Protein AF-0000000080308571 (afdb_homodimer)

pLDDT: mean 91.51, std 9.74, range [35.38, 98.5]

Organism: NCBI:txid927083

InterPro domains:
  IPR019660 Putative sensory transduction regulator YbjN [PF10722] (14-142)

Solvent-accessible surface area (backbone atoms only — not comparable to full-atom values): 16187 Å² total; per-residue (Å²): 130,54,71,68,53,53,50,37,42,54,50,49,51,51,42,50,40,51,48,38,40,75,71,75,40,61,44,78,78,26,44,52,88,70,58,89,61,40,54,35,31,52,46,69,60,87,69,39,51,33,40,41,33,40,35,47,56,46,95,94,40,75,29,27,41,38,36,36,21,55,20,23,39,58,45,87,49,64,70,50,33,38,52,50,44,53,51,45,25,34,37,31,57,73,69,46,67,52,39,32,49,18,36,55,93,64,24,34,24,35,32,29,39,33,57,35,77,90,63,49,59,68,56,53,47,49,49,57,50,48,44,54,48,50,29,62,65,42,17,59,57,51,14,64,77,56,75,37,47,36,41,56,68,61,68,79,112,130,53,70,69,53,53,50,36,43,54,50,49,51,51,42,50,40,51,48,37,40,75,73,74,41,60,43,77,78,26,42,53,89,71,57,90,62,41,54,34,33,52,46,69,59,86,68,39,52,34,40,40,35,41,34,46,56,47,96,95,40,75,28,27,40,37,37,38,20,54,19,23,38,58,44,86,48,65,71,49,33,39,51,50,45,53,51,44,25,33,37,30,58,74,67,44,67,52,37,32,48,18,36,55,92,65,24,36,24,35,31,29,38,34,59,36,77,89,62,49,60,68,56,53,48,50,48,56,49,48,43,53,48,49,28,64,65,41,18,58,58,49,14,64,76,56,74,37,47,36,41,58,67,62,68,80,112

Sequence (314 aa):
MTMAADDDTKRAITLVEEAIGRLGIDAASAKLTGDADVASYVLRRGSARIVVAVHAPAAGREGSLRIAAPVVKIPAADAQRAALFQHVLELNARELVGAAFGLLGGDVVVVSERALRDLDASEVDAAIRSVGRLADSWDDALATRFSTQRSSDQRSEMTMAADDDTKRAITLVEEAIGRLGIDAASAKLTGDADVASYVLRRGSARIVVAVHAPAAGREGSLRIAAPVVKIPAADAQRAALFQHVLELNARELVGAAFGLLGGDVVVVSERALRDLDASEVDAAIRSVGRLADSWDDALATRFSTQRSSDQRSE

Radius of gyration: 19.36 Å; Cα contacts (8 Å, |Δi|>4): 588; chains: 2; bounding box: 46×54×39 Å

Secondary structure (DSSP, 8-state):
--HHHHHHHHHHHHHHHHHHHHTT--HHHHEEP--TTEEEEEEEETTEEEEEEEEPPBTTB--EEEEEEEEEEPPSSHHHHHHHHHHHHHHHHHT-SS-EEEEETTEEEEEEEEESTT--HHHHHHHHHHHHHHHHHHHHHHHHHHT--BHHHHTT-/--HHHHHHHHHHHHHHHHHHHHTT--HHHHEEP--TTEEEEEEEETTEEEEEEEEPPBTTB--EEEEEEEEEEPPSSHHHHHHHHHHHHHHHHHT-SS-EEEEETTEEEEEEEEESTT--HHHHHHHHHHHHHHHHHHHHHHHHHHT--BHHHHTT-

Structure (mmCIF, N/CA/C/O backbone):
data_AF-0000000080308571-model_v1
#
loop_
_entity.id
_entity.type
_entity.pdbx_description
1 polymer 'YbjN domain-containing protein'
#
loop_
_atom_site.group_PDB
_atom_site.id
_atom_site.type_symbol
_atom_site.label_atom_id
_atom_site.label_alt_id
_atom_site.label_comp_id
_atom_site.label_asym_id
_atom_site.label_entity_id
_atom_site.label_seq_id
_atom_site.pdbx_PDB_ins_code
_atom_site.Cartn_x
_atom_site.Cartn_y
_atom_site.Cartn_z
_atom_site.occupancy
_atom_site.B_iso_or_equiv
_atom_site.auth_seq_id
_atom_site.auth_comp_id
_atom_site.auth_asym_id
_atom_site.auth_atom_id
_atom_site.pdbx_PDB_model_num
ATOM 1 N N . MET A 1 1 ? -16.078 12.258 -18.844 1 63.22 1 MET A N 1
ATOM 2 C CA . MET A 1 1 ? -16.312 11.562 -17.578 1 63.22 1 MET A CA 1
ATOM 3 C C . MET A 1 1 ? -17.766 11.117 -17.469 1 63.22 1 MET A C 1
ATOM 5 O O . MET A 1 1 ? -18.688 11.875 -17.797 1 63.22 1 MET A O 1
ATOM 9 N N . THR A 1 2 ? -17.969 9.867 -17.031 1 68.25 2 THR A N 1
ATOM 10 C CA . THR A 1 2 ? -19.344 9.367 -16.953 1 68.25 2 THR A CA 1
ATOM 11 C C . THR A 1 2 ? -20.078 9.977 -15.758 1 68.25 2 THR A C 1
ATOM 13 O O . THR A 1 2 ? -19.453 10.43 -14.805 1 68.25 2 THR A O 1
ATOM 16 N N . MET A 1 3 ? -21.359 10.156 -16 1 70.88 3 MET A N 1
ATOM 17 C CA . MET A 1 3 ? -22.219 10.664 -14.938 1 70.88 3 MET A CA 1
ATOM 18 C C . MET A 1 3 ? -21.969 9.914 -13.633 1 70.88 3 MET A C 1
ATOM 20 O O . MET A 1 3 ? -21.906 10.516 -12.562 1 70.88 3 MET A O 1
ATOM 24 N N . ALA A 1 4 ? -21.828 8.609 -13.734 1 73.56 4 ALA A N 1
ATOM 25 C CA . ALA A 1 4 ? -21.594 7.797 -12.547 1 73.56 4 ALA A CA 1
ATOM 26 C C . ALA A 1 4 ? -20.281 8.164 -11.883 1 73.56 4 ALA A C 1
ATOM 28 O O . ALA A 1 4 ? -20.188 8.242 -10.648 1 73.56 4 ALA A O 1
ATOM 29 N N . ALA A 1 5 ? -19.359 8.461 -12.711 1 76.38 5 ALA A N 1
ATOM 30 C CA . ALA A 1 5 ? -18.047 8.844 -12.188 1 76.38 5 ALA A CA 1
ATOM 31 C C . ALA A 1 5 ? -18.109 10.195 -11.484 1 76.38 5 ALA A C 1
ATOM 33 O O . ALA A 1 5 ? -17.469 10.398 -10.453 1 76.38 5 ALA A O 1
ATOM 34 N N . ASP A 1 6 ? -18.859 11.078 -12.008 1 84.12 6 ASP A N 1
ATOM 35 C CA . ASP A 1 6 ? -19.031 12.398 -11.406 1 84.12 6 ASP A CA 1
ATOM 36 C C . ASP A 1 6 ? -19.781 12.305 -10.078 1 84.12 6 ASP A C 1
ATOM 38 O O . ASP A 1 6 ? -19.422 12.977 -9.109 1 84.12 6 ASP A O 1
ATOM 42 N N . ASP A 1 7 ? -20.703 11.383 -10.008 1 91.25 7 ASP A N 1
ATOM 43 C CA . ASP A 1 7 ? -21.484 11.188 -8.789 1 91.25 7 ASP A CA 1
ATOM 44 C C . ASP A 1 7 ? -20.625 10.594 -7.676 1 91.25 7 ASP A C 1
ATOM 46 O O . ASP A 1 7 ? -20.75 10.977 -6.512 1 91.25 7 ASP A O 1
ATOM 50 N N . ASP A 1 8 ? -19.797 9.711 -8.07 1 93.69 8 ASP A N 1
ATOM 51 C CA . ASP A 1 8 ? -18.891 9.102 -7.09 1 93.69 8 ASP A CA 1
ATOM 52 C C . ASP A 1 8 ? -17.969 10.148 -6.48 1 93.69 8 ASP A C 1
ATOM 54 O O . ASP A 1 8 ? -17.703 10.133 -5.273 1 93.69 8 ASP A O 1
ATOM 58 N N . THR A 1 9 ? -17.5 11.023 -7.32 1 95.62 9 THR A N 1
ATOM 59 C CA . THR A 1 9 ? -16.578 12.062 -6.867 1 95.62 9 THR A CA 1
ATOM 60 C C . THR A 1 9 ? -17.281 13.023 -5.906 1 95.62 9 THR A C 1
ATOM 62 O O . THR A 1 9 ? -16.75 13.328 -4.836 1 95.62 9 THR A O 1
ATOM 65 N N . LYS A 1 10 ? -18.453 13.469 -6.219 1 96.19 10 LYS A N 1
ATOM 66 C CA . LYS A 1 10 ? -19.219 14.383 -5.363 1 96.19 10 LYS A CA 1
ATOM 67 C C . LYS A 1 10 ? -19.547 13.727 -4.027 1 96.19 10 LYS A C 1
ATOM 69 O O . LYS A 1 10 ? -19.453 14.359 -2.977 1 96.19 10 LYS A O 1
ATOM 74 N N . ARG A 1 11 ? -19.938 12.484 -4.121 1 97.25 11 ARG A N 1
ATOM 75 C CA . ARG A 1 11 ? -20.25 11.742 -2.904 1 97.25 11 ARG A CA 1
ATOM 76 C C . ARG A 1 11 ? -19.016 11.609 -2.008 1 97.25 11 ARG A C 1
ATOM 78 O O . ARG A 1 11 ? -19.109 11.805 -0.794 1 97.25 11 ARG A O 1
ATOM 85 N N . ALA A 1 12 ? -17.938 11.32 -2.631 1 97.69 12 ALA A N 1
ATOM 86 C CA . ALA A 1 12 ? -16.688 11.156 -1.873 1 97.69 12 ALA A CA 1
ATOM 87 C C . ALA A 1 12 ? -16.297 12.461 -1.187 1 97.69 12 ALA A C 1
ATOM 89 O O . ALA A 1 12 ? -15.875 12.461 -0.029 1 97.69 12 ALA A O 1
ATOM 90 N N . ILE A 1 13 ? -16.5 13.539 -1.84 1 97.5 13 ILE A N 1
ATOM 91 C CA . ILE A 1 13 ? -16.172 14.844 -1.276 1 97.5 13 ILE A CA 1
ATOM 92 C C . ILE A 1 13 ? -17.047 15.117 -0.06 1 97.5 13 ILE A C 1
ATOM 94 O O . ILE A 1 13 ? -16.562 15.547 0.986 1 97.5 13 ILE A O 1
ATOM 98 N N . THR A 1 14 ? -18.281 14.789 -0.216 1 98 14 THR A N 1
ATOM 99 C CA . THR A 1 14 ? -19.219 14.977 0.889 1 98 14 THR A CA 1
ATOM 100 C C . THR A 1 14 ? -18.828 14.109 2.082 1 98 14 THR A C 1
ATOM 102 O O . THR A 1 14 ? -18.797 14.586 3.219 1 98 14 THR A O 1
ATOM 105 N N . LEU A 1 15 ? -18.484 12.875 1.843 1 98.19 15 LEU A N 1
ATOM 106 C CA . LEU A 1 15 ? -18.062 11.961 2.898 1 98.19 15 LEU A CA 1
ATOM 107 C C . LEU A 1 15 ? -16.812 12.477 3.598 1 98.19 15 LEU A C 1
ATOM 109 O O . LEU A 1 15 ? -16.703 12.414 4.824 1 98.19 15 LEU A O 1
ATOM 113 N N . VAL A 1 16 ? -15.867 13 2.814 1 98.31 16 VAL A N 1
ATOM 114 C CA . VAL A 1 16 ? -14.609 13.5 3.355 1 98.31 16 VAL A CA 1
ATOM 115 C C . VAL A 1 16 ? -14.875 14.734 4.223 1 98.31 16 VAL A C 1
ATOM 117 O O . VAL A 1 16 ? -14.375 14.828 5.344 1 98.31 16 VAL A O 1
ATOM 120 N N . GLU A 1 17 ? -15.695 15.617 3.758 1 98.25 17 GLU A N 1
ATOM 121 C CA . GLU A 1 17 ? -15.984 16.828 4.508 1 98.25 17 GLU A CA 1
ATOM 122 C C . GLU A 1 17 ? -16.75 16.531 5.785 1 98.25 17 GLU A C 1
ATOM 124 O O . GLU A 1 17 ? -16.531 17.172 6.82 1 98.25 17 GLU A O 1
ATOM 129 N N . GLU A 1 18 ? -17.641 15.547 5.719 1 98.19 18 GLU A N 1
ATOM 130 C CA . GLU A 1 18 ? -18.344 15.117 6.922 1 98.19 18 GLU A CA 1
ATOM 131 C C . GLU A 1 18 ? -17.375 14.492 7.93 1 98.19 18 GLU A C 1
ATOM 133 O O . GLU A 1 18 ? -17.5 14.727 9.133 1 98.19 18 GLU A O 1
ATOM 138 N N . ALA A 1 19 ? -16.484 13.695 7.426 1 97.75 19 ALA A N 1
ATOM 139 C CA . ALA A 1 19 ? -15.492 13.086 8.297 1 97.75 19 ALA A CA 1
ATOM 140 C C . ALA A 1 19 ? -14.641 14.148 8.992 1 97.75 19 ALA A C 1
ATOM 142 O O . ALA A 1 19 ? -14.375 14.055 10.188 1 97.75 19 ALA A O 1
ATOM 143 N N . ILE A 1 20 ? -14.234 15.148 8.234 1 97.25 20 ILE A N 1
ATOM 144 C CA . ILE A 1 20 ? -13.453 16.25 8.773 1 97.25 20 ILE A CA 1
ATOM 145 C C . ILE A 1 20 ? -14.258 16.984 9.844 1 97.25 20 ILE A C 1
ATOM 147 O O . ILE A 1 20 ? -13.734 17.328 10.906 1 97.25 20 ILE A O 1
ATOM 151 N N . GLY A 1 21 ? -15.484 17.156 9.539 1 96.75 21 GLY A N 1
ATOM 152 C CA . GLY A 1 21 ? -16.375 17.766 10.516 1 96.75 21 GLY A CA 1
ATOM 153 C C . GLY A 1 21 ? -16.469 16.984 11.805 1 96.75 21 GLY A C 1
ATOM 154 O O . GLY A 1 21 ? -16.5 17.562 12.898 1 96.75 21 GLY A O 1
ATOM 155 N N . ARG A 1 22 ? -16.516 15.703 11.734 1 96.19 22 ARG A N 1
ATOM 156 C CA . ARG A 1 22 ? -16.625 14.844 12.914 1 96.19 22 ARG A CA 1
ATOM 157 C C . ARG A 1 22 ? -15.383 14.961 13.781 1 96.19 22 ARG A C 1
ATOM 159 O O . ARG A 1 22 ? -15.414 14.625 14.969 1 96.19 22 ARG A O 1
ATOM 166 N N . LEU A 1 23 ? -14.336 15.438 13.219 1 93.56 23 LEU A N 1
ATOM 167 C CA . LEU A 1 23 ? -13.102 15.641 13.977 1 93.56 23 LEU A CA 1
ATOM 168 C C . LEU A 1 23 ? -13.078 17.031 14.602 1 93.56 23 LEU A C 1
ATOM 170 O O . LEU A 1 23 ? -12.094 17.406 15.25 1 93.56 23 LEU A O 1
ATOM 174 N N . GLY A 1 24 ? -14.047 17.859 14.367 1 94.31 24 GLY A N 1
ATOM 175 C CA . GLY A 1 24 ? -14.141 19.203 14.914 1 94.31 24 GLY A CA 1
ATOM 176 C C . GLY A 1 24 ? -13.438 20.25 14.07 1 94.31 24 GLY A C 1
ATOM 177 O O . GLY A 1 24 ? -13.094 21.328 14.562 1 94.31 24 GLY A O 1
ATOM 178 N N . ILE A 1 25 ? -13.156 19.891 12.891 1 94.81 25 ILE A N 1
ATOM 179 C CA . ILE A 1 25 ? -12.453 20.781 11.977 1 94.81 25 ILE A CA 1
ATOM 180 C C . ILE A 1 25 ? -13.43 21.328 10.938 1 94.81 25 ILE A C 1
ATOM 182 O O . ILE A 1 25 ? -14.273 20.578 10.414 1 94.81 25 ILE A O 1
ATOM 186 N N . ASP A 1 26 ? -13.328 22.609 10.656 1 95.44 26 ASP A N 1
ATOM 187 C CA . ASP A 1 26 ? -14.062 23.203 9.539 1 95.44 26 ASP A CA 1
ATOM 188 C C . ASP A 1 26 ? -13.445 22.797 8.203 1 95.44 26 ASP A C 1
ATOM 190 O O . ASP A 1 26 ? -12.32 23.188 7.895 1 95.44 26 ASP A O 1
ATOM 194 N N . ALA A 1 27 ? -14.219 22.047 7.367 1 94.69 27 ALA A N 1
ATOM 195 C CA . ALA A 1 27 ? -13.695 21.531 6.102 1 94.69 27 ALA A CA 1
ATOM 196 C C . ALA A 1 27 ? -13.234 22.672 5.199 1 94.69 27 ALA A C 1
ATOM 198 O O . ALA A 1 27 ? -12.25 22.531 4.469 1 94.69 27 ALA A O 1
ATOM 199 N N . ALA A 1 28 ? -13.945 23.766 5.207 1 94 28 ALA A N 1
ATOM 200 C CA . ALA A 1 28 ? -13.586 24.906 4.367 1 94 28 ALA A CA 1
ATOM 201 C C . ALA A 1 28 ? -12.219 25.453 4.742 1 94 28 ALA A C 1
ATOM 203 O O . ALA A 1 28 ? -11.445 25.859 3.873 1 94 28 ALA A O 1
ATOM 204 N N . SER A 1 29 ? -11.992 25.453 5.988 1 94.38 29 SER A N 1
ATOM 205 C CA . SER A 1 29 ? -10.719 25.969 6.473 1 94.38 29 SER A CA 1
ATOM 206 C C . SER A 1 29 ? -9.578 25 6.168 1 94.38 29 SER A C 1
ATOM 208 O O . SER A 1 29 ? -8.43 25.406 6.039 1 94.38 29 SER A O 1
ATOM 210 N N . ALA A 1 30 ? -9.938 23.719 6.051 1 95.31 30 ALA A N 1
ATOM 211 C CA . ALA A 1 30 ? -8.93 22.688 5.816 1 95.31 30 ALA A CA 1
ATOM 212 C C . ALA A 1 30 ? -8.656 22.516 4.324 1 95.31 30 ALA A C 1
ATOM 214 O O . ALA A 1 30 ? -7.672 21.875 3.936 1 95.31 30 ALA A O 1
ATOM 215 N N . LYS A 1 31 ? -9.5 23.078 3.52 1 95.12 31 LYS A N 1
ATOM 216 C CA . LYS A 1 31 ? -9.43 22.844 2.08 1 95.12 31 LYS A CA 1
ATOM 217 C C . LYS A 1 31 ? -8.219 23.547 1.472 1 95.12 31 LYS A C 1
ATOM 219 O O . LYS A 1 31 ? -7.926 24.703 1.811 1 95.12 31 LYS A O 1
ATOM 224 N N . LEU A 1 32 ? -7.543 22.719 0.696 1 93 32 LEU A N 1
ATOM 225 C CA . LEU A 1 32 ? -6.441 23.297 -0.068 1 93 32 LEU A CA 1
ATOM 226 C C . LEU A 1 32 ? -6.914 23.766 -1.441 1 93 32 LEU A C 1
ATOM 228 O O . LEU A 1 32 ? -7.84 23.188 -2.012 1 93 32 LEU A O 1
ATOM 232 N N . THR A 1 33 ? -6.348 24.891 -1.865 1 82.31 33 THR A N 1
ATOM 233 C CA . THR A 1 33 ? -6.613 25.391 -3.211 1 82.31 33 THR A CA 1
ATOM 234 C C . THR A 1 33 ? -5.68 24.734 -4.223 1 82.31 33 THR A C 1
ATOM 236 O O . THR A 1 33 ? -4.508 24.484 -3.93 1 82.31 33 THR A O 1
ATOM 239 N N . GLY A 1 34 ? -6.215 24.172 -5.234 1 71.81 34 GLY A N 1
ATOM 240 C CA . GLY A 1 34 ? -5.344 23.516 -6.195 1 71.81 34 GLY A CA 1
ATOM 241 C C . GLY A 1 34 ? -6.059 23.094 -7.461 1 71.81 34 GLY A C 1
ATOM 242 O O . GLY A 1 34 ? -6.941 23.797 -7.949 1 71.81 34 GLY A O 1
ATOM 243 N N . ASP A 1 35 ? -5.645 21.953 -7.879 1 71.94 35 ASP A N 1
ATOM 244 C CA . ASP A 1 35 ? -6.074 21.406 -9.164 1 71.94 35 ASP A CA 1
ATOM 245 C C . ASP A 1 35 ? -7.586 21.188 -9.188 1 71.94 35 ASP A C 1
ATOM 247 O O . ASP A 1 35 ? -8.164 20.719 -8.203 1 71.94 35 ASP A O 1
ATOM 251 N N . ALA A 1 36 ? -8.125 21.625 -10.227 1 72.44 36 ALA A N 1
ATOM 252 C CA . ALA A 1 36 ? -9.57 21.547 -10.422 1 72.44 36 ALA A CA 1
ATOM 253 C C . ALA A 1 36 ? -10.055 20.094 -10.281 1 72.44 36 ALA A C 1
ATOM 255 O O . ALA A 1 36 ? -11.203 19.859 -9.906 1 72.44 36 ALA A O 1
ATOM 256 N N . ASP A 1 37 ? -9.266 19.109 -10.562 1 84.12 37 ASP A N 1
ATOM 257 C CA . ASP A 1 37 ? -9.719 17.719 -10.609 1 84.12 37 ASP A CA 1
ATOM 258 C C . ASP A 1 37 ? -9.422 17 -9.297 1 84.12 37 ASP A C 1
ATOM 260 O O . ASP A 1 37 ? -9.625 15.789 -9.195 1 84.12 37 ASP A O 1
ATOM 264 N N . VAL A 1 38 ? -9.055 17.828 -8.367 1 91 38 VAL A N 1
ATOM 265 C CA . VAL A 1 38 ? -8.727 17.234 -7.078 1 91 38 VAL A CA 1
ATOM 266 C C . VAL A 1 38 ? -9.266 18.125 -5.953 1 91 38 VAL A C 1
ATOM 268 O O . VAL A 1 38 ? -9.031 19.328 -5.938 1 91 38 VAL A O 1
ATOM 271 N N . ALA A 1 39 ? -10.109 17.547 -5.102 1 94.88 39 ALA A N 1
ATOM 272 C CA . ALA A 1 39 ? -10.438 18.188 -3.83 1 94.88 39 ALA A CA 1
ATOM 273 C C . ALA A 1 39 ? -9.5 17.719 -2.721 1 94.88 39 ALA A C 1
ATOM 275 O O . ALA A 1 39 ? -9.438 16.531 -2.41 1 94.88 39 ALA A O 1
ATOM 276 N N . SER A 1 40 ? -8.82 18.656 -2.189 1 97 40 SER A N 1
ATOM 277 C CA . SER A 1 40 ? -7.812 18.281 -1.196 1 97 40 SER A CA 1
ATOM 278 C C . SER A 1 40 ? -8 19.062 0.098 1 97 40 SER A C 1
ATOM 280 O O . SER A 1 40 ? -8.461 20.203 0.075 1 97 40 SER A O 1
ATOM 282 N N . TYR A 1 41 ? -7.664 18.453 1.187 1 97.31 41 TYR A N 1
ATOM 283 C CA . TYR A 1 41 ? -7.758 18.984 2.539 1 97.31 41 TYR A CA 1
ATOM 284 C C . TYR A 1 41 ? -6.5 18.672 3.34 1 97.31 41 TYR A C 1
ATOM 286 O O . TYR A 1 41 ? -5.875 17.625 3.143 1 97.31 41 TYR A O 1
ATOM 294 N N . VAL A 1 42 ? -6.148 19.516 4.203 1 96.38 42 VAL A N 1
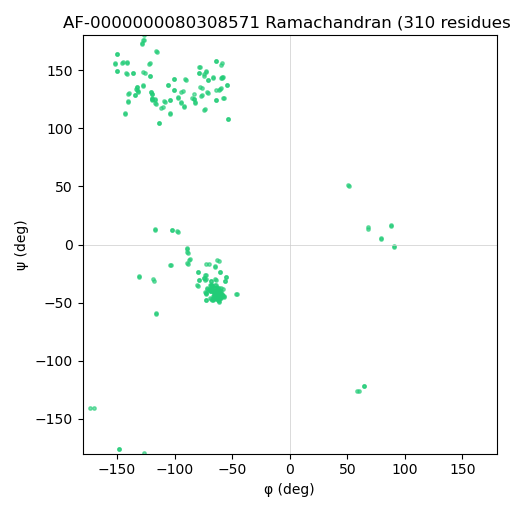ATOM 295 C CA . VAL A 1 42 ? -5.039 19.281 5.117 1 96.38 42 VAL A CA 1
ATOM 296 C C . VAL A 1 42 ? -5.547 19.266 6.559 1 96.38 42 VAL A C 1
ATOM 298 O O . VAL A 1 42 ? -6.227 20.188 6.992 1 96.38 42 VAL A O 1
ATOM 301 N N . LEU A 1 43 ? -5.227 18.156 7.184 1 95.94 43 LEU A N 1
ATOM 302 C CA . LEU A 1 43 ? -5.535 17.984 8.594 1 95.94 43 LEU A CA 1
ATOM 303 C C . LEU A 1 43 ? -4.258 17.875 9.422 1 95.94 43 LEU A C 1
ATOM 305 O O . LEU A 1 43 ? -3.166 17.719 8.867 1 95.94 43 LEU A O 1
ATOM 309 N N . ARG A 1 44 ? -4.477 18.016 10.695 1 89 44 ARG A N 1
ATOM 310 C CA . ARG A 1 44 ? -3.357 17.797 11.602 1 89 44 ARG A CA 1
ATOM 311 C C . ARG A 1 44 ? -3.779 16.938 12.789 1 89 44 ARG A C 1
ATOM 313 O O . ARG A 1 44 ? -4.867 17.125 13.344 1 89 44 ARG A O 1
ATOM 320 N N . ARG A 1 45 ? -3.059 15.945 13.023 1 83 45 ARG A N 1
ATOM 321 C CA . ARG A 1 45 ? -3.129 15.195 14.266 1 83 45 ARG A CA 1
ATOM 322 C C . ARG A 1 45 ? -1.844 15.352 15.07 1 83 45 ARG A C 1
ATOM 324 O O . ARG A 1 45 ? -0.817 14.758 14.734 1 83 45 ARG A O 1
ATOM 331 N N . GLY A 1 46 ? -1.963 16.219 16.188 1 79.94 46 GLY A N 1
ATOM 332 C CA . GLY A 1 46 ? -0.7 16.609 16.781 1 79.94 46 GLY A CA 1
ATOM 333 C C . GLY A 1 46 ? 0.217 17.344 15.82 1 79.94 46 GLY A C 1
ATOM 334 O O . GLY A 1 46 ? -0.189 18.312 15.18 1 79.94 46 GLY A O 1
ATOM 335 N N . SER A 1 47 ? 1.416 16.859 15.688 1 80.12 47 SER A N 1
ATOM 336 C CA . SER A 1 47 ? 2.391 17.453 14.773 1 80.12 47 SER A CA 1
ATOM 337 C C . SER A 1 47 ? 2.287 16.828 13.383 1 80.12 47 SER A C 1
ATOM 339 O O . SER A 1 47 ? 2.896 17.328 12.43 1 80.12 47 SER A O 1
ATOM 341 N N . ALA A 1 48 ? 1.437 15.773 13.305 1 83.12 48 ALA A N 1
ATOM 342 C CA . ALA A 1 48 ? 1.367 15.055 12.031 1 83.12 48 ALA A CA 1
ATOM 343 C C . ALA A 1 48 ? 0.449 15.766 11.047 1 83.12 48 ALA A C 1
ATOM 345 O O . ALA A 1 48 ? -0.7 16.078 11.367 1 83.12 48 ALA A O 1
ATOM 346 N N . ARG A 1 49 ? 1.023 16.125 9.883 1 93.06 49 ARG A N 1
ATOM 347 C CA . ARG A 1 49 ? 0.261 16.656 8.766 1 93.06 49 ARG A CA 1
ATOM 348 C C . ARG A 1 49 ? -0.356 15.539 7.934 1 93.06 49 ARG A C 1
ATOM 350 O O . ARG A 1 49 ? 0.334 14.594 7.547 1 93.06 49 ARG A O 1
ATOM 357 N N . ILE A 1 50 ? -1.681 15.594 7.738 1 96.62 50 ILE A N 1
ATOM 358 C CA . ILE A 1 50 ? -2.385 14.586 6.949 1 96.62 50 ILE A CA 1
ATOM 359 C C . ILE A 1 50 ? -3.068 15.258 5.758 1 96.62 50 ILE A C 1
ATOM 361 O O . ILE A 1 50 ? -3.832 16.203 5.926 1 96.62 50 ILE A O 1
ATOM 365 N N . VAL A 1 51 ? -2.775 14.797 4.582 1 96.75 51 VAL A N 1
ATOM 366 C CA . VAL A 1 51 ? -3.424 15.32 3.381 1 96.75 51 VAL A CA 1
ATOM 367 C C . VAL A 1 51 ? -4.469 14.32 2.885 1 96.75 51 VAL A C 1
ATOM 369 O O . VAL A 1 51 ? -4.168 13.141 2.699 1 96.75 51 VAL A O 1
ATOM 372 N N . VAL A 1 52 ? -5.684 14.789 2.748 1 97.75 52 VAL A N 1
ATOM 373 C CA . VAL A 1 52 ? -6.793 14.023 2.189 1 97.75 52 VAL A CA 1
ATOM 374 C C . VAL A 1 52 ? -7.148 14.555 0.806 1 97.75 52 VAL A C 1
ATOM 376 O O . VAL A 1 52 ? -7.453 15.742 0.653 1 97.75 52 VAL A O 1
ATOM 379 N N . ALA A 1 53 ? -7.109 13.695 -0.191 1 97.06 53 ALA A N 1
ATOM 380 C CA . ALA A 1 53 ? -7.379 14.156 -1.553 1 97.06 53 ALA A CA 1
ATOM 381 C C . ALA A 1 53 ? -8.383 13.234 -2.25 1 97.06 53 ALA A C 1
ATOM 383 O O . ALA A 1 53 ? -8.242 12.016 -2.211 1 97.06 53 ALA A O 1
ATOM 384 N N . VAL A 1 54 ? -9.375 13.789 -2.857 1 97.06 54 VAL A N 1
ATOM 385 C CA . VAL A 1 54 ? -10.312 13.086 -3.73 1 97.06 54 VAL A CA 1
ATOM 386 C C . VAL A 1 54 ? -9.992 13.406 -5.191 1 97.06 54 VAL A C 1
ATOM 388 O O . VAL A 1 54 ? -10.102 14.555 -5.621 1 97.06 54 VAL A O 1
ATOM 391 N N . HIS A 1 55 ? -9.547 12.367 -5.871 1 94.88 55 HIS A N 1
ATOM 392 C CA . HIS A 1 55 ? -9.242 12.516 -7.289 1 94.88 55 HIS A CA 1
ATOM 393 C C . HIS A 1 55 ? -10.406 12.039 -8.156 1 94.88 55 HIS A C 1
ATOM 395 O O . HIS A 1 55 ? -10.852 10.891 -8.023 1 94.88 55 HIS A O 1
ATOM 401 N N . ALA A 1 56 ? -10.812 12.945 -9.039 1 93.81 56 ALA A N 1
ATOM 402 C CA . ALA A 1 56 ? -11.797 12.539 -10.039 1 93.81 56 ALA A CA 1
ATOM 403 C C . ALA A 1 56 ? -11.164 11.633 -11.094 1 93.81 56 ALA A C 1
ATOM 405 O O . ALA A 1 56 ? -9.945 11.648 -11.289 1 93.81 56 ALA A O 1
ATOM 406 N N . PRO A 1 57 ? -12.039 10.711 -11.641 1 90.69 57 PRO A N 1
ATOM 407 C CA . PRO A 1 57 ? -11.492 9.898 -12.727 1 90.69 57 PRO A CA 1
ATOM 408 C C . PRO A 1 57 ? -10.906 10.75 -13.859 1 90.69 57 PRO A C 1
ATOM 410 O O . PRO A 1 57 ? -11.43 11.828 -14.156 1 90.69 57 PRO A O 1
ATOM 413 N N . ALA A 1 58 ? -9.805 10.359 -14.336 1 86.5 58 ALA A N 1
ATOM 414 C CA . ALA A 1 58 ? -9.141 10.961 -15.492 1 86.5 58 ALA A CA 1
ATOM 415 C C . ALA A 1 58 ? -8.781 9.906 -16.531 1 86.5 58 ALA A C 1
ATOM 417 O O . ALA A 1 58 ? -9.016 8.711 -16.312 1 86.5 58 ALA A O 1
ATOM 418 N N . ALA A 1 59 ? -8.344 10.352 -17.578 1 81.81 59 ALA A N 1
ATOM 419 C CA . ALA A 1 59 ? -8.031 9.414 -18.656 1 81.81 59 ALA A CA 1
ATOM 420 C C . ALA A 1 59 ? -7.082 8.32 -18.156 1 81.81 59 ALA A C 1
ATOM 422 O O . ALA A 1 59 ? -5.961 8.609 -17.734 1 81.81 59 ALA A O 1
ATOM 423 N N . GLY A 1 60 ? -7.734 7.129 -18.047 1 79.5 60 GLY A N 1
ATOM 424 C CA . GLY A 1 60 ? -6.949 5.945 -17.734 1 79.5 60 GLY A CA 1
ATOM 425 C C . GLY A 1 60 ? -6.836 5.691 -16.234 1 79.5 60 GLY A C 1
ATOM 426 O O . GLY A 1 60 ? -6.148 4.762 -15.812 1 79.5 60 GLY A O 1
ATOM 427 N N . ARG A 1 61 ? -7.426 6.582 -15.445 1 83.56 61 ARG A N 1
ATOM 428 C CA . ARG A 1 61 ? -7.352 6.406 -13.992 1 83.56 61 ARG A CA 1
ATOM 429 C C . ARG A 1 61 ? -8.742 6.453 -13.367 1 83.56 61 ARG A C 1
ATOM 431 O O . ARG A 1 61 ? -9.57 7.277 -13.75 1 83.56 61 ARG A O 1
ATOM 438 N N . GLU A 1 62 ? -8.961 5.598 -12.492 1 88.19 62 GLU A N 1
ATOM 439 C CA . GLU A 1 62 ? -10.227 5.641 -11.758 1 88.19 62 GLU A CA 1
ATOM 440 C C . GLU A 1 62 ? -10.203 6.711 -10.672 1 88.19 62 GLU A C 1
ATOM 442 O O . GLU A 1 62 ? -9.125 7.152 -10.258 1 88.19 62 GLU A O 1
ATOM 447 N N . GLY A 1 63 ? -11.359 7.238 -10.328 1 93.69 63 GLY A N 1
ATOM 448 C CA . GLY A 1 63 ? -11.438 8.125 -9.172 1 93.69 63 GLY A CA 1
ATOM 449 C C . GLY A 1 63 ? -10.969 7.469 -7.887 1 93.69 63 GLY A C 1
ATOM 450 O O . GLY A 1 63 ? -11.203 6.277 -7.672 1 93.69 63 GLY A O 1
ATOM 451 N N . SER A 1 64 ? -10.328 8.25 -7.051 1 95.31 64 SER A N 1
ATOM 452 C CA . SER A 1 64 ? -9.766 7.625 -5.855 1 95.31 64 SER A CA 1
ATOM 453 C C . SER A 1 64 ? -9.734 8.602 -4.684 1 95.31 64 SER A C 1
ATOM 455 O O . SER A 1 64 ? -9.727 9.82 -4.883 1 95.31 64 SER A O 1
ATOM 457 N N . LEU A 1 65 ? -9.867 8.039 -3.545 1 96.94 65 LEU A N 1
ATOM 458 C CA . LEU A 1 65 ? -9.539 8.727 -2.297 1 96.94 65 LEU A CA 1
ATOM 459 C C . LEU A 1 65 ? -8.109 8.398 -1.861 1 96.94 65 LEU A C 1
ATOM 461 O O . LEU A 1 65 ? -7.758 7.227 -1.711 1 96.94 65 LEU A O 1
ATOM 465 N N . ARG A 1 66 ? -7.332 9.445 -1.716 1 97.06 66 ARG A N 1
ATOM 466 C CA . ARG A 1 66 ? -5.957 9.289 -1.249 1 97.06 66 ARG A CA 1
ATOM 467 C C . ARG A 1 66 ? -5.73 10.055 0.051 1 97.06 66 ARG A C 1
ATOM 469 O O . ARG A 1 66 ? -6.035 11.242 0.139 1 97.06 66 ARG A O 1
ATOM 476 N N . ILE A 1 67 ? -5.242 9.359 1.067 1 97.56 67 ILE A N 1
ATOM 477 C CA . ILE A 1 67 ? -4.832 9.969 2.326 1 97.56 67 ILE A CA 1
ATOM 478 C C . ILE A 1 67 ? -3.352 9.695 2.578 1 97.56 67 ILE A C 1
ATOM 480 O O . ILE A 1 67 ? -2.898 8.555 2.479 1 97.56 67 ILE A O 1
ATOM 484 N N . ALA A 1 68 ? -2.629 10.75 2.871 1 97.5 68 ALA A N 1
ATOM 485 C CA . ALA A 1 68 ? -1.184 10.594 3.014 1 97.5 68 ALA A CA 1
ATOM 486 C C . ALA A 1 68 ? -0.646 11.461 4.148 1 97.5 68 ALA A C 1
ATOM 488 O O . ALA A 1 68 ? -1.173 12.547 4.406 1 97.5 68 ALA A O 1
ATOM 489 N N . ALA A 1 69 ? 0.363 10.977 4.789 1 97.19 69 ALA A N 1
ATOM 490 C CA . ALA A 1 69 ? 1.067 11.719 5.832 1 97.19 69 ALA A CA 1
ATOM 491 C C . ALA A 1 69 ? 2.574 11.5 5.738 1 97.19 69 ALA A C 1
ATOM 493 O O . ALA A 1 69 ? 3.037 10.359 5.641 1 97.19 69 ALA A O 1
ATOM 494 N N . PRO A 1 70 ? 3.311 12.609 5.75 1 97.5 70 PRO A N 1
ATOM 495 C CA . PRO A 1 70 ? 4.762 12.438 5.852 1 97.5 70 PRO A CA 1
ATOM 496 C C . PRO A 1 70 ? 5.195 11.859 7.195 1 97.5 70 PRO A C 1
ATOM 498 O O . PRO A 1 70 ? 4.609 12.188 8.234 1 97.5 70 PRO A O 1
ATOM 501 N N . VAL A 1 71 ? 6.25 11.008 7.176 1 96.88 71 VAL A N 1
ATOM 502 C CA . VAL A 1 71 ? 6.703 10.328 8.391 1 96.88 71 VAL A CA 1
ATOM 503 C C . VAL A 1 71 ? 8.117 10.789 8.734 1 96.88 71 VAL A C 1
ATOM 505 O O . VAL A 1 71 ? 8.336 11.422 9.773 1 96.88 71 VAL A O 1
ATOM 508 N N . VAL A 1 72 ? 9.055 10.578 7.848 1 97.75 72 VAL A N 1
ATOM 509 C CA . VAL A 1 72 ? 10.438 10.977 8.07 1 97.75 72 VAL A CA 1
ATOM 510 C C . VAL A 1 72 ? 11.039 11.516 6.773 1 97.75 72 VAL A C 1
ATOM 512 O O . VAL A 1 72 ? 10.555 11.203 5.684 1 97.75 72 VAL A O 1
ATOM 515 N N . LYS A 1 73 ? 12.07 12.336 6.918 1 97.81 73 LYS A N 1
ATOM 516 C CA . LYS A 1 73 ? 12.828 12.805 5.766 1 97.81 73 LYS A CA 1
ATOM 517 C C . LYS A 1 73 ? 13.672 11.688 5.16 1 97.81 73 LYS A C 1
ATOM 519 O O . LYS A 1 73 ? 14.195 10.836 5.887 1 97.81 73 LYS A O 1
ATOM 524 N N . ILE A 1 74 ? 13.742 11.688 3.865 1 97.81 74 ILE A N 1
ATOM 525 C CA . ILE A 1 74 ? 14.656 10.773 3.189 1 97.81 74 ILE A CA 1
ATOM 526 C C . ILE A 1 74 ? 16.094 11.125 3.557 1 97.81 74 ILE A C 1
ATOM 528 O O . ILE A 1 74 ? 16.531 12.266 3.379 1 97.81 74 ILE A O 1
ATOM 532 N N . PRO A 1 75 ? 16.766 10.172 4.043 1 96.5 75 PRO A N 1
ATOM 533 C CA . PRO A 1 75 ? 18.156 10.453 4.43 1 96.5 75 PRO A CA 1
ATOM 534 C C . PRO A 1 75 ? 19 10.945 3.262 1 96.5 75 PRO A C 1
ATOM 536 O O . PRO A 1 75 ? 18.75 10.578 2.111 1 96.5 75 PRO A O 1
ATOM 539 N N . ALA A 1 76 ? 20.047 11.664 3.605 1 94.25 76 ALA A N 1
ATOM 540 C CA . ALA A 1 76 ? 20.938 12.203 2.582 1 94.25 76 ALA A CA 1
ATOM 541 C C . ALA A 1 76 ? 21.922 11.141 2.102 1 94.25 76 ALA A C 1
ATOM 543 O O . ALA A 1 76 ? 22.219 11.062 0.909 1 94.25 76 ALA A O 1
ATOM 544 N N . ALA A 1 77 ? 22.312 10.32 2.984 1 94.94 77 ALA A N 1
ATOM 545 C CA . ALA A 1 77 ? 23.328 9.32 2.654 1 94.94 77 ALA A CA 1
ATOM 546 C C . ALA A 1 77 ? 22.719 8.172 1.863 1 94.94 77 ALA A C 1
ATOM 548 O O . ALA A 1 77 ? 21.734 7.57 2.287 1 94.94 77 ALA A O 1
ATOM 549 N N . ASP A 1 78 ? 23.391 7.766 0.828 1 93.56 78 ASP A N 1
ATOM 550 C CA . ASP A 1 78 ? 22.875 6.766 -0.099 1 93.56 78 ASP A CA 1
ATOM 551 C C . ASP A 1 78 ? 22.641 5.434 0.605 1 93.56 78 ASP A C 1
ATOM 553 O O . ASP A 1 78 ? 21.594 4.801 0.421 1 93.56 78 ASP A O 1
ATOM 557 N N . ALA A 1 79 ? 23.578 5.059 1.417 1 93.44 79 ALA A N 1
ATOM 558 C CA . ALA A 1 79 ? 23.469 3.766 2.09 1 93.44 79 ALA A CA 1
ATOM 559 C C . ALA A 1 79 ? 22.281 3.746 3.053 1 93.44 79 ALA A C 1
ATOM 561 O O . ALA A 1 79 ? 21.578 2.736 3.166 1 93.44 79 ALA A O 1
ATOM 562 N N . GLN A 1 80 ? 22.094 4.895 3.688 1 95 80 GLN A N 1
ATOM 563 C CA . GLN A 1 80 ? 20.984 4.996 4.629 1 95 80 GLN A CA 1
ATOM 564 C C . GLN A 1 80 ? 19.641 5.031 3.895 1 95 80 GLN A C 1
ATOM 566 O O . GLN A 1 80 ? 18.672 4.438 4.355 1 95 80 GLN A O 1
ATOM 571 N N . ARG A 1 81 ? 19.672 5.688 2.82 1 95.88 81 ARG A N 1
ATOM 572 C CA . ARG A 1 81 ? 18.469 5.746 1.994 1 95.88 81 ARG A CA 1
ATOM 573 C C . ARG A 1 81 ? 18.062 4.352 1.523 1 95.88 81 ARG A C 1
ATOM 575 O O . ARG A 1 81 ? 16.891 3.973 1.627 1 95.88 81 ARG A O 1
ATOM 582 N N . ALA A 1 82 ? 19.016 3.643 1 1 96.12 82 ALA A N 1
ATOM 583 C CA . ALA A 1 82 ? 18.75 2.305 0.484 1 96.12 82 ALA A CA 1
ATOM 584 C C . ALA A 1 82 ? 18.234 1.386 1.587 1 96.12 82 ALA A C 1
ATOM 586 O O . ALA A 1 82 ? 17.297 0.606 1.369 1 96.12 82 ALA A O 1
ATOM 587 N N . ALA A 1 83 ? 18.844 1.487 2.729 1 97.25 83 ALA A N 1
ATOM 588 C CA . ALA A 1 83 ? 18.438 0.657 3.859 1 97.25 83 ALA A CA 1
ATOM 589 C C . ALA A 1 83 ? 17.016 1.007 4.309 1 97.25 83 ALA A C 1
ATOM 591 O O . ALA A 1 83 ? 16.234 0.119 4.641 1 97.25 83 ALA A O 1
ATOM 592 N N . LEU A 1 84 ? 16.734 2.275 4.387 1 98.38 84 LEU A N 1
ATOM 593 C CA . LEU A 1 84 ? 15.398 2.725 4.77 1 98.38 84 LEU A CA 1
ATOM 594 C C . LEU A 1 84 ? 14.359 2.24 3.768 1 98.38 84 LEU A C 1
ATOM 596 O O . LEU A 1 84 ? 13.297 1.741 4.16 1 98.38 84 LEU A O 1
ATOM 600 N N . PHE A 1 85 ? 14.68 2.4 2.477 1 98.5 85 PHE A N 1
ATOM 601 C CA . PHE A 1 85 ? 13.742 1.997 1.435 1 98.5 85 PHE A CA 1
ATOM 602 C C . PHE A 1 85 ? 13.461 0.501 1.507 1 98.5 85 PHE A C 1
ATOM 604 O O . PHE A 1 85 ? 12.305 0.075 1.416 1 98.5 85 PHE A O 1
ATOM 611 N N . GLN A 1 86 ? 14.484 -0.286 1.715 1 98.06 86 GLN A N 1
ATOM 612 C CA . GLN A 1 86 ? 14.2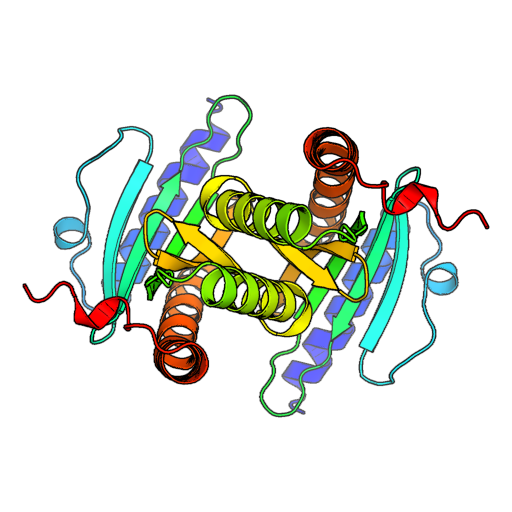97 -1.724 1.871 1 98.06 86 GLN A CA 1
ATOM 613 C C . GLN A 1 86 ? 13.391 -2.031 3.064 1 98.06 86 GLN A C 1
ATOM 615 O O . GLN A 1 86 ? 12.477 -2.846 2.961 1 98.06 86 GLN A O 1
ATOM 620 N N . HIS A 1 87 ? 13.625 -1.385 4.121 1 98.12 87 HIS A N 1
ATOM 621 C CA . HIS A 1 87 ? 12.898 -1.653 5.355 1 98.12 87 HIS A CA 1
ATOM 622 C C . HIS A 1 87 ? 11.406 -1.347 5.188 1 98.12 87 HIS A C 1
ATOM 624 O O . HIS A 1 87 ? 10.562 -2.168 5.539 1 98.12 87 HIS A O 1
ATOM 630 N N . VAL A 1 88 ? 11.094 -0.178 4.602 1 98.38 88 VAL A N 1
ATOM 631 C CA . VAL A 1 88 ? 9.688 0.219 4.535 1 98.38 88 VAL A CA 1
ATOM 632 C C . VAL A 1 88 ? 8.969 -0.611 3.473 1 98.38 88 VAL A C 1
ATOM 634 O O . VAL A 1 88 ? 7.785 -0.917 3.615 1 98.38 88 VAL A O 1
ATOM 637 N N . LEU A 1 89 ? 9.68 -1.048 2.445 1 98.5 89 LEU A N 1
ATOM 638 C CA . LEU A 1 89 ? 9.078 -1.94 1.463 1 98.5 89 LEU A CA 1
ATOM 639 C C . LEU A 1 89 ? 8.797 -3.309 2.072 1 98.5 89 LEU A C 1
ATOM 641 O O . LEU A 1 89 ? 7.805 -3.955 1.727 1 98.5 89 LEU A O 1
ATOM 645 N N . GLU A 1 90 ? 9.641 -3.764 2.965 1 97.69 90 GLU A N 1
ATOM 646 C CA . GLU A 1 90 ? 9.375 -5.004 3.688 1 97.69 90 GLU A CA 1
ATOM 647 C C . GLU A 1 90 ? 8.156 -4.867 4.598 1 97.69 90 GLU A C 1
ATOM 649 O O . GLU A 1 90 ? 7.344 -5.785 4.695 1 97.69 90 GLU A O 1
ATOM 654 N N . LEU A 1 91 ? 8.039 -3.758 5.242 1 96 91 LEU A N 1
ATOM 655 C CA . LEU A 1 91 ? 6.871 -3.494 6.066 1 96 91 LEU A CA 1
ATOM 656 C C . LEU A 1 91 ? 5.598 -3.496 5.223 1 96 91 LEU A C 1
ATOM 658 O O . LEU A 1 91 ? 4.559 -3.994 5.66 1 96 91 LEU A O 1
ATOM 662 N N . ASN A 1 92 ? 5.676 -2.906 4.008 1 97.12 92 ASN A N 1
ATOM 663 C CA . ASN A 1 92 ? 4.527 -2.873 3.107 1 97.12 92 ASN A CA 1
ATOM 664 C C . ASN A 1 92 ? 3.994 -4.273 2.824 1 97.12 92 ASN A C 1
ATOM 666 O O . ASN A 1 92 ? 2.789 -4.461 2.643 1 97.12 92 ASN A O 1
ATOM 670 N N . ALA A 1 93 ? 4.836 -5.215 2.822 1 94.69 93 ALA A N 1
ATOM 671 C CA . ALA A 1 93 ? 4.445 -6.566 2.441 1 94.69 93 ALA A CA 1
ATOM 672 C C . ALA A 1 93 ? 3.951 -7.359 3.648 1 94.69 93 ALA A C 1
ATOM 674 O O . ALA A 1 93 ? 3.211 -8.336 3.5 1 94.69 93 ALA A O 1
ATOM 675 N N . ARG A 1 94 ? 4.242 -6.875 4.918 1 86.31 94 ARG A N 1
ATOM 676 C CA . ARG A 1 94 ? 4.023 -7.797 6.027 1 86.31 94 ARG A CA 1
ATOM 677 C C . ARG A 1 94 ? 3.225 -7.133 7.145 1 86.31 94 ARG A C 1
ATOM 679 O O . ARG A 1 94 ? 2.547 -7.809 7.918 1 86.31 94 ARG A O 1
ATOM 686 N N . GLU A 1 95 ? 3.342 -5.836 7.25 1 84.06 95 GLU A N 1
ATOM 687 C CA . GLU A 1 95 ? 2.912 -5.246 8.516 1 84.06 95 GLU A CA 1
ATOM 688 C C . GLU A 1 95 ? 1.754 -4.277 8.312 1 84.06 95 GLU A C 1
ATOM 690 O O . GLU A 1 95 ? 0.875 -4.16 9.164 1 84.06 95 GLU A O 1
ATOM 695 N N . LEU A 1 96 ? 1.638 -3.594 7.219 1 86.44 96 LEU A N 1
ATOM 696 C CA . LEU A 1 96 ? 0.673 -2.508 7.082 1 86.44 96 LEU A CA 1
ATOM 697 C C . LEU A 1 96 ? -0.637 -3.018 6.488 1 86.44 96 LEU A C 1
ATOM 699 O O . LEU A 1 96 ? -0.629 -3.777 5.516 1 86.44 96 LEU A O 1
ATOM 703 N N . VAL A 1 97 ? -1.694 -2.617 7.137 1 89.19 97 VAL A N 1
ATOM 704 C CA . VAL A 1 97 ? -3.033 -2.959 6.672 1 89.19 97 VAL A CA 1
ATOM 705 C C . VAL A 1 97 ? -3.744 -1.701 6.176 1 89.19 97 VAL A C 1
ATOM 707 O O . VAL A 1 97 ? -3.977 -0.767 6.945 1 89.19 97 VAL A O 1
ATOM 710 N N . GLY A 1 98 ? -4.066 -1.687 4.938 1 91.56 98 GLY A N 1
ATOM 711 C CA . GLY A 1 98 ? -4.848 -0.599 4.371 1 91.56 98 GLY A CA 1
ATOM 712 C C . GLY A 1 98 ? -4.023 0.64 4.078 1 91.56 98 GLY A C 1
ATOM 713 O O . GLY A 1 98 ? -4.57 1.697 3.764 1 91.56 98 GLY A O 1
ATOM 714 N N . ALA A 1 99 ? -2.826 0.55 4.25 1 95.69 99 ALA A N 1
ATOM 715 C CA . ALA A 1 99 ? -1.889 1.635 3.973 1 95.69 99 ALA A CA 1
ATOM 716 C C . ALA A 1 99 ? -0.523 1.089 3.568 1 95.69 99 ALA A C 1
ATOM 718 O O . ALA A 1 99 ? -0.261 -0.108 3.703 1 95.69 99 ALA A O 1
ATOM 719 N N . ALA A 1 100 ? 0.256 1.975 2.998 1 97.12 100 ALA A N 1
ATOM 720 C CA . ALA A 1 100 ? 1.604 1.589 2.588 1 97.12 100 ALA A CA 1
ATOM 721 C C . ALA A 1 100 ? 2.549 2.787 2.617 1 97.12 100 ALA A C 1
ATOM 723 O O . ALA A 1 100 ? 2.113 3.932 2.482 1 97.12 100 ALA A O 1
ATOM 724 N N . PHE A 1 101 ? 3.801 2.449 2.76 1 98.31 101 PHE A N 1
ATOM 725 C CA . PHE A 1 101 ? 4.816 3.49 2.645 1 98.31 101 PHE A CA 1
ATOM 726 C C . PHE A 1 101 ? 5.082 3.828 1.183 1 98.31 101 PHE A C 1
ATOM 728 O O . PHE A 1 101 ? 5.016 2.953 0.316 1 98.31 101 PHE A O 1
ATOM 735 N N . GLY A 1 102 ? 5.398 5.023 0.936 1 98.44 102 GLY A N 1
ATOM 736 C CA . GLY A 1 102 ? 5.848 5.559 -0.34 1 98.44 102 GLY A CA 1
ATOM 737 C C . GLY A 1 102 ? 6.824 6.711 -0.194 1 98.44 102 GLY A C 1
ATOM 738 O O . GLY A 1 102 ? 7.297 6.992 0.908 1 98.44 102 GLY A O 1
ATOM 739 N N . LEU A 1 103 ? 7.168 7.25 -1.347 1 98.31 103 LEU A N 1
ATOM 740 C CA . LEU A 1 103 ? 8.023 8.438 -1.374 1 98.31 103 LEU A CA 1
ATOM 741 C C . LEU A 1 103 ? 7.32 9.594 -2.076 1 98.31 103 LEU A C 1
ATOM 743 O O . LEU A 1 103 ? 6.777 9.422 -3.17 1 98.31 103 LEU A O 1
ATOM 747 N N . LEU A 1 104 ? 7.332 10.711 -1.481 1 96.31 104 LEU A N 1
ATOM 748 C CA . LEU A 1 104 ? 6.762 11.93 -2.037 1 96.31 104 LEU A CA 1
ATOM 749 C C . LEU A 1 104 ? 7.609 13.148 -1.669 1 96.31 104 LEU A C 1
ATOM 751 O O . LEU A 1 104 ? 7.699 13.508 -0.494 1 96.31 104 LEU A O 1
ATOM 755 N N . GLY A 1 105 ? 8.203 13.695 -2.723 1 92.81 105 GLY A N 1
ATOM 756 C CA . GLY A 1 105 ? 9.133 14.781 -2.467 1 92.81 105 GLY A CA 1
ATOM 757 C C . GLY A 1 105 ? 10.344 14.352 -1.665 1 92.81 105 GLY A C 1
ATOM 758 O O . GLY A 1 105 ? 11.039 13.406 -2.037 1 92.81 105 GLY A O 1
ATOM 759 N N . GLY A 1 106 ? 10.602 14.93 -0.542 1 95.25 106 GLY A N 1
ATOM 760 C CA . GLY A 1 106 ? 11.734 14.625 0.318 1 95.25 106 GLY A CA 1
ATOM 761 C C . GLY A 1 106 ? 11.359 13.766 1.516 1 95.25 106 GLY A C 1
ATOM 762 O O . GLY A 1 106 ? 12.18 13.555 2.412 1 95.25 106 GLY A O 1
ATOM 763 N N . ASP A 1 107 ? 10.086 13.219 1.407 1 97.69 107 ASP A N 1
ATOM 764 C CA . ASP A 1 107 ? 9.602 12.516 2.592 1 97.69 107 ASP A CA 1
ATOM 765 C C . ASP A 1 107 ? 9.273 11.062 2.27 1 97.69 107 ASP A C 1
ATOM 767 O O . ASP A 1 107 ? 8.812 10.75 1.167 1 97.69 107 ASP A O 1
ATOM 771 N N . VAL A 1 108 ? 9.531 10.195 3.264 1 98.44 108 VAL A N 1
ATOM 772 C CA . VAL A 1 108 ? 8.797 8.938 3.355 1 98.44 108 VAL A CA 1
ATOM 773 C C . VAL A 1 108 ? 7.398 9.195 3.91 1 98.44 108 VAL A C 1
ATOM 775 O O . VAL A 1 108 ? 7.242 9.844 4.945 1 98.44 108 VAL A O 1
ATOM 778 N N . VAL A 1 109 ? 6.438 8.688 3.178 1 98.25 109 VAL A N 1
ATOM 779 C CA . VAL A 1 109 ? 5.055 8.938 3.572 1 98.25 109 VAL A CA 1
ATOM 780 C C . VAL A 1 109 ? 4.336 7.613 3.814 1 98.25 109 VAL A C 1
ATOM 782 O O . VAL A 1 109 ? 4.785 6.562 3.354 1 98.25 109 VAL A O 1
ATOM 785 N N . VAL A 1 110 ? 3.328 7.621 4.586 1 97.25 110 VAL A N 1
ATOM 786 C CA . VAL A 1 110 ? 2.328 6.559 4.621 1 97.25 110 VAL A CA 1
ATOM 787 C C . VAL A 1 110 ? 1.09 6.988 3.838 1 97.25 110 VAL A C 1
ATOM 789 O O . VAL A 1 110 ? 0.615 8.117 3.982 1 97.25 110 VAL A O 1
ATOM 792 N N . VAL A 1 111 ? 0.615 6.066 2.984 1 97.44 111 VAL A N 1
ATOM 793 C CA . VAL A 1 111 ? -0.469 6.41 2.07 1 97.44 111 VAL A CA 1
ATOM 794 C C . VAL A 1 111 ? -1.543 5.324 2.111 1 97.44 111 VAL A C 1
ATOM 796 O O . VAL A 1 111 ? -1.229 4.137 2.195 1 97.44 111 VAL A O 1
ATOM 799 N N . SER A 1 112 ? -2.758 5.738 2.174 1 96.81 112 SER A N 1
ATOM 800 C CA . SER A 1 112 ? -3.922 4.898 1.9 1 96.81 112 SER A CA 1
ATOM 801 C C . SER A 1 112 ? -4.691 5.402 0.684 1 96.81 112 SER A C 1
ATOM 803 O O . SER A 1 112 ? -5.09 6.566 0.633 1 96.81 112 SER A O 1
ATOM 805 N N . GLU A 1 113 ? -4.816 4.543 -0.328 1 94.62 113 GLU A N 1
ATOM 806 C CA . GLU A 1 113 ? -5.559 4.93 -1.525 1 94.62 113 GLU A CA 1
ATOM 807 C C . GLU A 1 113 ? -6.547 3.846 -1.938 1 94.62 113 GLU A C 1
ATOM 809 O O . GLU A 1 113 ? -6.227 2.654 -1.885 1 94.62 113 GLU A O 1
ATOM 814 N N . ARG A 1 114 ? -7.746 4.27 -2.221 1 92.69 114 ARG A N 1
ATOM 815 C CA . ARG A 1 114 ? -8.758 3.33 -2.693 1 92.69 114 ARG A CA 1
ATOM 816 C C . ARG A 1 114 ? -9.68 3.986 -3.713 1 92.69 114 ARG A C 1
ATOM 818 O O . ARG A 1 114 ? -9.773 5.215 -3.777 1 92.69 114 ARG A O 1
ATOM 825 N N . ALA A 1 115 ? -10.25 3.154 -4.488 1 92.25 115 ALA A N 1
ATOM 826 C CA . ALA A 1 115 ? -11.195 3.641 -5.488 1 92.25 115 ALA A CA 1
ATOM 827 C C . ALA A 1 115 ? -12.414 4.277 -4.828 1 92.25 115 ALA A C 1
ATOM 829 O O . ALA A 1 115 ? -12.773 3.93 -3.701 1 92.25 115 ALA A O 1
ATOM 830 N N . LEU A 1 116 ? -13.109 5.152 -5.586 1 94.81 116 LEU A N 1
ATOM 831 C CA . LEU A 1 116 ? -14.266 5.871 -5.059 1 94.81 116 LEU A CA 1
ATOM 832 C C . LEU A 1 116 ? -15.5 4.984 -5.07 1 94.81 116 LEU A C 1
ATOM 834 O O . LEU A 1 116 ? -16.438 5.215 -4.305 1 94.81 116 LEU A O 1
ATOM 838 N N . ARG A 1 117 ? -15.445 4.047 -5.918 1 88.62 117 ARG A N 1
ATOM 839 C CA . ARG A 1 117 ? -16.609 3.184 -6.043 1 88.62 117 ARG A CA 1
ATOM 840 C C . ARG A 1 117 ? -16.953 2.531 -4.707 1 88.62 117 ARG A C 1
ATOM 842 O O . ARG A 1 117 ? -16.078 1.986 -4.035 1 88.62 117 ARG A O 1
ATOM 849 N N . ASP A 1 118 ? -18.219 2.65 -4.188 1 87 118 ASP A N 1
ATOM 850 C CA . ASP A 1 118 ? -18.781 2.014 -3.002 1 87 118 ASP A CA 1
ATOM 851 C C . ASP A 1 118 ? -18.141 2.549 -1.729 1 87 118 ASP A C 1
ATOM 853 O O . ASP A 1 118 ? -18.234 1.921 -0.67 1 87 118 ASP A O 1
ATOM 857 N N . LEU A 1 119 ? -17.453 3.6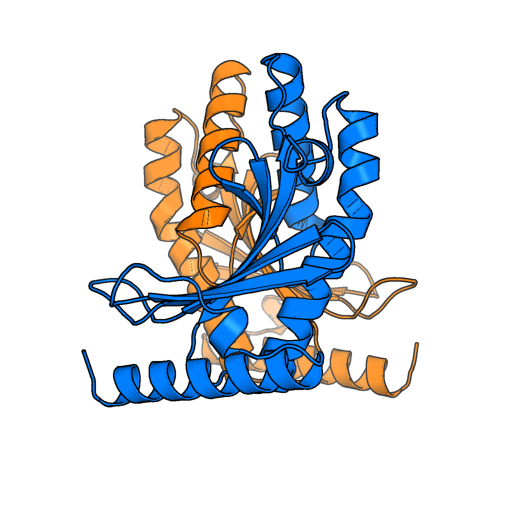15 -1.869 1 92.25 119 LEU A N 1
ATOM 858 C CA . LEU A 1 119 ? -16.859 4.262 -0.706 1 92.25 119 LEU A CA 1
ATOM 859 C C . LEU A 1 119 ? -17.938 4.68 0.294 1 92.25 119 LEU A C 1
ATOM 861 O O . LEU A 1 119 ? -18.969 5.211 -0.094 1 92.25 119 LEU A O 1
ATOM 865 N N . ASP A 1 120 ? -17.672 4.387 1.556 1 92.25 120 ASP A N 1
ATOM 866 C CA . ASP A 1 120 ? -18.625 4.801 2.57 1 92.25 120 ASP A CA 1
ATOM 867 C C . ASP A 1 120 ? -17.953 5.59 3.686 1 92.25 120 ASP A C 1
ATOM 869 O O . ASP A 1 120 ? -16.719 5.762 3.672 1 92.25 120 ASP A O 1
ATOM 873 N N . ALA A 1 121 ? -18.766 6.066 4.602 1 95.38 121 ALA A N 1
ATOM 874 C CA . ALA A 1 121 ? -18.281 6.977 5.641 1 95.38 121 ALA A CA 1
ATOM 875 C C . ALA A 1 121 ? -17.297 6.277 6.566 1 95.38 121 ALA A C 1
ATOM 877 O O . ALA A 1 121 ? -16.297 6.867 6.977 1 95.38 121 ALA A O 1
ATOM 878 N N . SER A 1 122 ? -17.594 5.039 6.918 1 92.56 122 SER A N 1
ATOM 879 C CA . SER A 1 122 ? -16.734 4.312 7.848 1 92.56 122 SER A CA 1
ATOM 880 C C . SER A 1 122 ? -15.344 4.078 7.258 1 92.56 122 SER A C 1
ATOM 882 O O . SER A 1 122 ? -14.352 4.09 7.984 1 92.56 122 SER A O 1
ATOM 884 N N . GLU A 1 123 ? -15.281 3.865 5.973 1 91.62 123 GLU A N 1
ATOM 885 C CA . GLU A 1 123 ? -14 3.656 5.293 1 91.62 123 GLU A CA 1
ATOM 886 C C . GLU A 1 123 ? -13.172 4.934 5.281 1 91.62 123 GLU A C 1
ATOM 888 O O . GLU A 1 123 ? -11.953 4.891 5.465 1 91.62 123 GLU A O 1
ATOM 893 N N . VAL A 1 124 ? -13.82 6.066 5.07 1 96.25 124 VAL A N 1
ATOM 894 C CA . VAL A 1 124 ? -13.133 7.352 5.102 1 96.25 124 VAL A CA 1
ATOM 895 C C . VAL A 1 124 ? -12.555 7.598 6.496 1 96.25 124 VAL A C 1
ATOM 897 O O . VAL A 1 124 ? -11.375 7.91 6.637 1 96.25 124 VAL A O 1
ATOM 900 N N . ASP A 1 125 ? -13.391 7.383 7.496 1 95 125 ASP A N 1
ATOM 901 C CA . ASP A 1 125 ? -12.953 7.594 8.875 1 95 125 ASP A CA 1
ATOM 902 C C . ASP A 1 125 ? -11.773 6.695 9.219 1 95 125 ASP A C 1
ATOM 904 O O . ASP A 1 125 ? -10.789 7.156 9.797 1 95 125 ASP A O 1
ATOM 908 N N . ALA A 1 126 ? -11.883 5.441 8.859 1 91.81 126 ALA A N 1
ATOM 909 C CA . ALA A 1 126 ? -10.859 4.457 9.188 1 91.81 126 ALA A CA 1
ATOM 910 C C . ALA A 1 126 ? -9.539 4.793 8.492 1 91.81 126 ALA A C 1
ATOM 912 O O . ALA A 1 126 ? -8.469 4.641 9.086 1 91.81 126 ALA A O 1
ATOM 913 N N . ALA A 1 127 ? -9.633 5.223 7.258 1 94.62 127 ALA A N 1
ATOM 914 C CA . ALA A 1 127 ? -8.422 5.547 6.504 1 94.62 127 ALA A CA 1
ATOM 915 C C . ALA A 1 127 ? -7.695 6.738 7.125 1 94.62 127 ALA A C 1
ATOM 917 O O . ALA A 1 127 ? -6.477 6.707 7.301 1 94.62 127 ALA A O 1
ATOM 918 N N . ILE A 1 128 ? -8.453 7.797 7.461 1 95.5 128 ILE A N 1
ATOM 919 C CA . ILE A 1 128 ? -7.855 8.977 8.078 1 95.5 128 ILE A CA 1
ATOM 920 C C . ILE A 1 128 ? -7.203 8.578 9.406 1 95.5 128 ILE A C 1
ATOM 922 O O . ILE A 1 128 ? -6.047 8.93 9.656 1 95.5 128 ILE A O 1
ATOM 926 N N . ARG A 1 129 ? -7.887 7.785 10.172 1 91.5 129 ARG A N 1
ATOM 927 C CA . ARG A 1 129 ? -7.379 7.371 11.477 1 91.5 129 ARG A CA 1
ATOM 928 C C . ARG A 1 129 ? -6.152 6.48 11.328 1 91.5 129 ARG A C 1
ATOM 930 O O . ARG A 1 129 ? -5.168 6.641 12.062 1 91.5 129 ARG A O 1
ATOM 937 N N . SER A 1 130 ? -6.25 5.516 10.461 1 91.75 130 SER A N 1
ATOM 938 C CA . SER A 1 130 ? -5.164 4.559 10.266 1 91.75 130 SER A CA 1
ATOM 939 C C . SER A 1 130 ? -3.885 5.258 9.82 1 91.75 130 SER A C 1
ATOM 941 O O . SER A 1 130 ? -2.812 5.02 10.383 1 91.75 130 SER A O 1
ATOM 943 N N . VAL A 1 131 ? -3.988 6.168 8.852 1 95.44 131 VAL A N 1
ATOM 944 C CA . VAL A 1 131 ? -2.82 6.871 8.336 1 95.44 131 VAL A CA 1
ATOM 945 C C . VAL A 1 131 ? -2.221 7.754 9.43 1 95.44 131 VAL A C 1
ATOM 947 O O . VAL A 1 131 ? -1.003 7.781 9.617 1 95.44 131 VAL A O 1
ATOM 950 N N . GLY A 1 132 ? -3.074 8.453 10.141 1 92.88 132 GLY A N 1
ATOM 951 C CA . GLY A 1 132 ? -2.586 9.266 11.25 1 92.88 132 GLY A CA 1
ATOM 952 C C . GLY A 1 132 ? -1.856 8.453 12.305 1 92.88 132 GLY A C 1
ATOM 953 O O . GLY A 1 132 ? -0.776 8.844 12.758 1 92.88 132 GLY A O 1
ATOM 954 N N . ARG A 1 133 ? -2.416 7.324 12.641 1 89.75 133 ARG A N 1
ATOM 955 C CA . ARG A 1 133 ? -1.828 6.453 13.656 1 89.75 133 ARG A CA 1
ATOM 956 C C . ARG A 1 133 ? -0.498 5.879 13.18 1 89.75 133 ARG A C 1
ATOM 958 O O . ARG A 1 133 ? 0.482 5.871 13.93 1 89.75 133 ARG A O 1
ATOM 965 N N . LEU A 1 134 ? -0.489 5.379 12.008 1 91.5 134 LEU A N 1
ATOM 966 C CA . LEU A 1 134 ? 0.729 4.793 11.461 1 91.5 134 LEU A CA 1
ATOM 967 C C . LEU A 1 134 ? 1.843 5.832 11.375 1 91.5 134 LEU A C 1
ATOM 969 O O . LEU A 1 134 ? 2.992 5.547 11.727 1 91.5 134 LEU A O 1
ATOM 973 N N . ALA A 1 135 ? 1.481 7.031 10.914 1 93 135 ALA A N 1
ATOM 974 C CA . ALA A 1 135 ? 2.475 8.102 10.828 1 93 135 ALA A CA 1
ATOM 975 C C . ALA A 1 135 ? 3.066 8.406 12.195 1 93 135 ALA A C 1
ATOM 977 O O . ALA A 1 135 ? 4.281 8.562 12.336 1 93 135 ALA A O 1
ATOM 978 N N . ASP A 1 136 ? 2.232 8.445 13.148 1 88 136 ASP A N 1
ATOM 979 C CA . ASP A 1 136 ? 2.664 8.727 14.516 1 88 136 ASP A CA 1
ATOM 980 C C . ASP A 1 136 ? 3.498 7.578 15.078 1 88 136 ASP A C 1
ATOM 982 O O . ASP A 1 136 ? 4.477 7.805 15.789 1 88 136 ASP A O 1
ATOM 986 N N . SER A 1 137 ? 3.139 6.348 14.797 1 88.31 137 SER A N 1
ATOM 987 C CA . SER A 1 137 ? 3.787 5.168 15.367 1 88.31 137 SER A CA 1
ATOM 988 C C . SER A 1 137 ? 5.164 4.945 14.75 1 88.31 137 SER A C 1
ATOM 990 O O . SER A 1 137 ? 6.074 4.438 15.406 1 88.31 137 SER A O 1
ATOM 992 N N . TRP A 1 138 ? 5.305 5.344 13.5 1 93.19 138 TRP A N 1
ATOM 993 C CA . TRP A 1 138 ? 6.52 4.938 12.797 1 93.19 138 TRP A CA 1
ATOM 994 C C . TRP A 1 138 ? 7.508 6.098 12.711 1 93.19 138 TRP A C 1
ATOM 996 O O . TRP A 1 138 ? 8.688 5.891 12.414 1 93.19 138 TRP A O 1
ATOM 1006 N N . ASP A 1 139 ? 7.043 7.352 12.914 1 94.12 139 ASP A N 1
ATOM 1007 C CA . ASP A 1 139 ? 7.93 8.492 12.711 1 94.12 139 ASP A CA 1
ATOM 1008 C C . ASP A 1 139 ? 9.125 8.438 13.664 1 94.12 139 ASP A C 1
ATOM 1010 O O . ASP A 1 139 ? 10.273 8.57 13.234 1 94.12 139 ASP A O 1
ATOM 1014 N N . ASP A 1 140 ? 8.906 8.047 14.914 1 92.56 140 ASP A N 1
ATOM 1015 C CA . ASP A 1 140 ? 10.016 7.961 15.867 1 92.56 140 ASP A CA 1
ATOM 1016 C C . ASP A 1 140 ? 10.906 6.762 15.555 1 92.56 140 ASP A C 1
ATOM 1018 O O . ASP A 1 140 ? 12.133 6.871 15.578 1 92.56 140 ASP A O 1
ATOM 1022 N N . ALA A 1 141 ? 10.266 5.637 15.359 1 95 141 ALA A N 1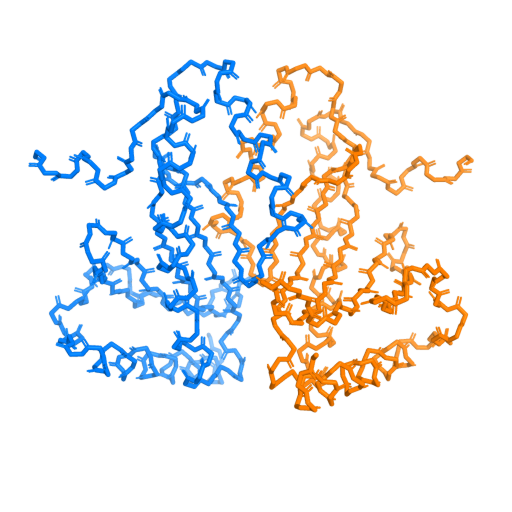
ATOM 1023 C CA . ALA A 1 141 ? 11.008 4.402 15.109 1 95 141 ALA A CA 1
ATOM 1024 C C . ALA A 1 141 ? 11.922 4.547 13.898 1 95 141 ALA A C 1
ATOM 1026 O O . ALA A 1 141 ? 13.102 4.176 13.961 1 95 141 ALA A O 1
ATOM 1027 N N . LEU A 1 142 ? 11.43 5.109 12.828 1 96.81 142 LEU A N 1
ATOM 1028 C CA . LEU A 1 142 ? 12.211 5.254 11.602 1 96.81 142 LEU A CA 1
ATOM 1029 C C . LEU A 1 142 ? 13.281 6.332 11.766 1 96.81 142 LEU A C 1
ATOM 1031 O O . LEU A 1 142 ? 14.406 6.164 11.305 1 96.81 142 LEU A O 1
ATOM 1035 N N . ALA A 1 143 ? 12.883 7.43 12.406 1 95.94 143 ALA A N 1
ATOM 1036 C CA . ALA A 1 143 ? 13.844 8.508 12.625 1 95.94 143 ALA A CA 1
ATOM 1037 C C . ALA A 1 143 ? 15.055 8.016 13.414 1 95.94 143 ALA A C 1
ATOM 1039 O O . ALA A 1 143 ? 16.203 8.336 13.07 1 95.94 143 ALA A O 1
ATOM 1040 N N . THR A 1 144 ? 14.773 7.266 14.43 1 95.69 144 THR A N 1
ATOM 1041 C CA . THR A 1 144 ? 15.836 6.746 15.289 1 95.69 144 THR A CA 1
ATOM 1042 C C . THR A 1 144 ? 16.672 5.711 14.555 1 95.69 144 THR A C 1
ATOM 1044 O O . THR A 1 144 ? 17.906 5.797 14.539 1 95.69 144 THR A O 1
ATOM 1047 N N . ARG A 1 145 ? 16.094 4.793 13.883 1 96.31 145 ARG A N 1
ATOM 1048 C CA . ARG A 1 145 ? 16.781 3.67 13.258 1 96.31 145 ARG A CA 1
ATOM 1049 C C . ARG A 1 145 ? 17.656 4.137 12.094 1 96.31 145 ARG A C 1
ATOM 1051 O O . ARG A 1 145 ? 18.719 3.572 11.836 1 96.31 145 ARG A O 1
ATOM 1058 N N . PHE A 1 146 ? 17.203 5.18 11.461 1 96.56 146 PHE A N 1
ATOM 1059 C CA . PHE A 1 146 ? 17.906 5.543 10.227 1 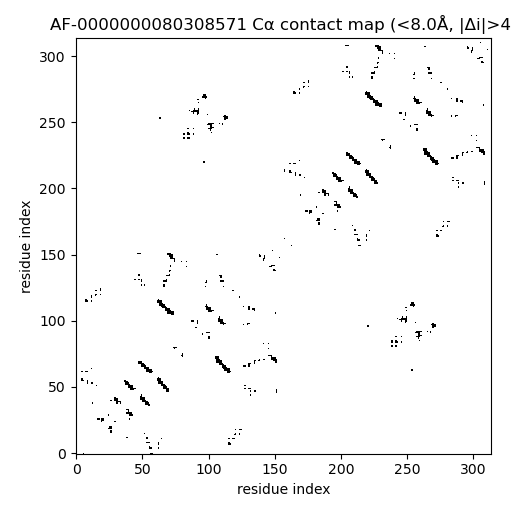96.56 146 PHE A CA 1
ATOM 1060 C C . PHE A 1 146 ? 18.531 6.922 10.359 1 96.56 146 PHE A C 1
ATOM 1062 O O . PHE A 1 146 ? 18.969 7.508 9.359 1 96.56 146 PHE A O 1
ATOM 1069 N N . SER A 1 147 ? 18.609 7.469 11.523 1 92.62 147 SER A N 1
ATOM 1070 C CA . SER A 1 147 ? 19.281 8.719 11.859 1 92.62 147 SER A CA 1
ATOM 1071 C C . SER A 1 147 ? 18.859 9.844 10.93 1 92.62 147 SER A C 1
ATOM 1073 O O . SER A 1 147 ? 19.703 10.516 10.32 1 92.62 147 SER A O 1
ATOM 1075 N N . THR A 1 148 ? 17.562 9.977 10.82 1 94 148 THR A N 1
ATOM 1076 C CA . THR A 1 148 ? 16.953 11.07 10.062 1 94 148 THR A CA 1
ATOM 1077 C C . THR A 1 148 ? 15.938 11.82 10.922 1 94 148 THR A C 1
ATOM 1079 O O . THR A 1 148 ? 15.812 11.562 12.117 1 94 148 THR A O 1
ATOM 1082 N N . GLN A 1 149 ? 15.305 12.867 10.312 1 93.81 149 GLN A N 1
ATOM 1083 C CA . GLN A 1 149 ? 14.375 13.719 11.055 1 93.81 149 GLN A CA 1
ATOM 1084 C C . GLN A 1 149 ? 12.93 13.336 10.758 1 93.81 149 GLN A C 1
ATOM 1086 O O . GLN A 1 149 ? 12.602 12.93 9.641 1 93.81 149 GLN A O 1
ATOM 1091 N N . ARG A 1 150 ? 12.172 13.438 11.844 1 94.44 150 ARG A N 1
ATOM 1092 C CA . ARG A 1 150 ? 10.742 13.367 11.586 1 94.44 150 ARG A CA 1
ATOM 1093 C C . ARG A 1 150 ? 10.305 14.484 10.641 1 94.44 150 ARG A C 1
ATOM 1095 O O . ARG A 1 150 ? 10.797 15.609 10.727 1 94.44 150 ARG A O 1
ATOM 1102 N N . SER A 1 151 ? 9.383 14.094 9.828 1 93.62 151 SER A N 1
ATOM 1103 C CA . SER A 1 151 ? 8.898 15.117 8.898 1 93.62 151 SER A CA 1
ATOM 1104 C C . SER A 1 151 ? 8.203 16.25 9.641 1 93.62 151 SER A C 1
ATOM 1106 O O . SER A 1 151 ? 8.195 17.391 9.172 1 93.62 151 SER A O 1
ATOM 1108 N N . SER A 1 152 ? 7.625 15.914 10.766 1 89.06 152 SER A N 1
ATOM 1109 C CA . SER A 1 152 ? 6.902 16.906 11.547 1 89.06 152 SER A CA 1
ATOM 1110 C C . SER A 1 152 ? 7.863 17.875 12.219 1 89.06 152 SER A C 1
ATOM 1112 O O . SER A 1 152 ? 7.449 18.938 12.703 1 89.06 152 SER A O 1
ATOM 1114 N N . ASP A 1 153 ? 9.164 17.562 12.328 1 84.25 153 ASP A N 1
ATOM 1115 C CA . ASP A 1 153 ? 10.148 18.406 12.992 1 84.25 153 ASP A CA 1
ATOM 1116 C C . ASP A 1 153 ? 10.484 19.641 12.141 1 84.25 153 ASP A C 1
ATOM 1118 O O . ASP A 1 153 ? 10.844 20.688 12.672 1 84.25 153 ASP A O 1
ATOM 1122 N N . GLN A 1 154 ? 10.664 19.641 10.766 1 62.38 154 GLN A N 1
ATOM 1123 C CA . GLN A 1 154 ? 11.117 20.734 9.93 1 62.38 154 GLN A CA 1
ATOM 1124 C C . GLN A 1 154 ? 9.984 21.734 9.664 1 62.38 154 GLN A C 1
ATOM 1126 O O . GLN A 1 154 ? 10.227 22.859 9.234 1 62.38 154 GLN A O 1
ATOM 1131 N N . ARG A 1 155 ? 8.766 21.594 9.578 1 55.41 155 ARG A N 1
ATOM 1132 C CA . ARG A 1 155 ? 7.852 22.656 9.172 1 55.41 155 ARG A CA 1
ATOM 1133 C C . ARG A 1 155 ? 7.918 23.844 10.133 1 55.41 155 ARG A C 1
ATOM 1135 O O . ARG A 1 155 ? 7.289 24.875 9.906 1 55.41 155 ARG A O 1
ATOM 1142 N N . SER A 1 156 ? 8.32 23.734 11.375 1 42.62 156 SER A N 1
ATOM 1143 C CA . SER A 1 156 ? 8.273 24.953 12.172 1 42.62 156 SER A CA 1
ATOM 1144 C C . SER A 1 156 ? 9.211 26.016 11.602 1 42.62 156 SER A C 1
ATOM 1146 O O . SER A 1 156 ? 9.195 27.172 12.047 1 42.62 156 SER A O 1
ATOM 1148 N N . GLU A 1 157 ? 10.117 25.797 10.719 1 35.5 157 GLU A N 1
ATOM 1149 C CA . GLU A 1 157 ? 10.781 27.031 10.352 1 35.5 157 GLU A CA 1
ATOM 1150 C C . GLU A 1 157 ? 10.047 27.75 9.219 1 35.5 157 GLU A C 1
ATOM 1152 O O . GLU A 1 157 ? 9.477 27.094 8.344 1 35.5 157 GLU A O 1
ATOM 1157 N N . MET B 1 1 ? -9.664 -14.25 21.203 1 63.41 1 MET B N 1
ATOM 1158 C CA . MET B 1 1 ? -10.273 -13.633 20.016 1 63.41 1 MET B CA 1
ATOM 1159 C C . MET B 1 1 ? -11.773 -13.445 20.219 1 63.41 1 MET B C 1
ATOM 1161 O O . MET B 1 1 ? -12.453 -14.344 20.719 1 63.41 1 MET B O 1
ATOM 1165 N N . THR B 1 2 ? -12.273 -12.266 19.859 1 67.75 2 THR B N 1
ATOM 1166 C CA . THR B 1 2 ? -13.695 -12.008 20.062 1 67.75 2 THR B CA 1
ATOM 1167 C C . THR B 1 2 ? -14.539 -12.758 19.047 1 67.75 2 THR B C 1
ATOM 1169 O O . THR B 1 2 ? -14.055 -13.109 17.969 1 67.75 2 THR B O 1
ATOM 1172 N N . MET B 1 3 ? -15.695 -13.18 19.547 1 70.12 3 MET B N 1
ATOM 1173 C CA . MET B 1 3 ? -16.656 -13.844 18.672 1 70.12 3 MET B CA 1
ATOM 1174 C C . MET B 1 3 ? -16.812 -13.086 17.359 1 70.12 3 MET B C 1
ATOM 1176 O O . MET B 1 3 ? -16.859 -13.695 16.281 1 70.12 3 MET B O 1
ATOM 1180 N N . ALA B 1 4 ? -16.891 -11.789 17.438 1 73.31 4 ALA B N 1
ATOM 1181 C CA . ALA B 1 4 ? -17.047 -10.969 16.234 1 73.31 4 ALA B CA 1
ATOM 1182 C C . ALA B 1 4 ? -15.836 -11.117 15.312 1 73.31 4 ALA B C 1
ATOM 1184 O O . ALA B 1 4 ? -15.984 -11.195 14.086 1 73.31 4 ALA B O 1
ATOM 1185 N N . ALA B 1 5 ? -14.727 -11.219 15.945 1 75.62 5 ALA B N 1
ATOM 1186 C CA . ALA B 1 5 ? -13.508 -11.391 15.164 1 75.62 5 ALA B CA 1
ATOM 1187 C C . ALA B 1 5 ? -13.484 -12.75 14.461 1 75.62 5 ALA B C 1
ATOM 1189 O O . ALA B 1 5 ? -13.039 -12.852 13.32 1 75.62 5 ALA B O 1
ATOM 1190 N N . ASP B 1 6 ? -13.953 -13.734 15.117 1 83.75 6 ASP B N 1
ATOM 1191 C CA . ASP B 1 6 ? -14.016 -15.078 14.539 1 83.75 6 ASP B CA 1
ATOM 1192 C C . ASP B 1 6 ? -15.016 -15.133 13.383 1 83.75 6 ASP B C 1
ATOM 1194 O O . ASP B 1 6 ? -14.75 -15.75 12.352 1 83.75 6 ASP B O 1
ATOM 1198 N N . ASP B 1 7 ? -16.094 -14.391 13.516 1 91.25 7 ASP B N 1
ATOM 1199 C CA . ASP B 1 7 ? -17.125 -14.359 12.477 1 91.25 7 ASP B CA 1
ATOM 1200 C C . ASP B 1 7 ? -16.625 -13.648 11.227 1 91.25 7 ASP B C 1
ATOM 1202 O O . ASP B 1 7 ? -16.922 -14.062 10.109 1 91.25 7 ASP B O 1
ATOM 1206 N N . ASP B 1 8 ? -15.883 -12.617 11.453 1 93.56 8 ASP B N 1
ATOM 1207 C CA . ASP B 1 8 ? -15.32 -11.891 10.32 1 93.56 8 ASP B CA 1
ATOM 1208 C C . ASP B 1 8 ? -14.367 -12.766 9.516 1 93.56 8 ASP B C 1
ATOM 1210 O O . ASP B 1 8 ? -14.367 -12.734 8.281 1 93.56 8 ASP B O 1
ATOM 1214 N N . THR B 1 9 ? -13.594 -13.539 10.234 1 95.56 9 THR B N 1
ATOM 1215 C CA . THR B 1 9 ? -12.617 -14.414 9.586 1 95.56 9 THR B CA 1
ATOM 1216 C C . THR B 1 9 ? -13.32 -15.492 8.766 1 95.56 9 THR B C 1
ATOM 1218 O O . THR B 1 9 ? -12.977 -15.727 7.609 1 95.56 9 THR B O 1
ATOM 1221 N N . LYS B 1 10 ? -14.32 -16.141 9.305 1 96.12 10 LYS B N 1
ATOM 1222 C CA . LYS B 1 10 ? -15.07 -17.188 8.602 1 96.12 10 LYS B CA 1
ATOM 1223 C C . LYS B 1 10 ? -15.781 -16.625 7.379 1 96.12 10 LYS B C 1
ATOM 1225 O O . LYS B 1 10 ? -15.781 -17.234 6.312 1 96.12 10 LYS B O 1
ATOM 1230 N N . ARG B 1 11 ? -16.344 -15.461 7.566 1 97.25 11 ARG B N 1
ATOM 1231 C CA . ARG B 1 11 ? -17.031 -14.805 6.457 1 97.25 11 ARG B CA 1
ATOM 1232 C C . ARG B 1 11 ? -16.047 -14.469 5.336 1 97.25 11 ARG B C 1
ATOM 1234 O O . ARG B 1 11 ? -16.344 -14.688 4.16 1 97.25 11 ARG B O 1
ATOM 1241 N N . ALA B 1 12 ? -14.922 -13.977 5.727 1 97.69 12 ALA B N 1
ATOM 1242 C CA . ALA B 1 12 ? -13.906 -13.617 4.738 1 97.69 12 ALA B CA 1
ATOM 1243 C C . ALA B 1 12 ? -13.438 -14.844 3.959 1 97.69 12 ALA B C 1
ATOM 1245 O O . ALA B 1 12 ? -13.266 -14.789 2.74 1 97.69 12 ALA B O 1
ATOM 1246 N N . ILE B 1 13 ? -13.297 -15.93 4.621 1 97.44 13 ILE B N 1
ATOM 1247 C CA . ILE B 1 13 ? -12.875 -17.172 3.977 1 97.44 13 ILE B CA 1
ATOM 1248 C C . ILE B 1 13 ? -13.922 -17.609 2.957 1 97.44 13 ILE B C 1
ATOM 1250 O O . ILE B 1 13 ? -13.586 -17.969 1.825 1 97.44 13 ILE B O 1
ATOM 1254 N N . THR B 1 14 ? -15.148 -17.5 3.365 1 97.94 14 THR B N 1
ATOM 1255 C CA . THR B 1 14 ? -16.234 -17.859 2.467 1 97.94 14 THR B CA 1
ATOM 1256 C C . THR B 1 14 ? -16.25 -16.953 1.235 1 97.94 14 THR B C 1
ATOM 1258 O O . THR B 1 14 ? -16.375 -17.438 0.108 1 97.94 14 THR B O 1
ATOM 1261 N N . LEU B 1 15 ? -16.062 -15.68 1.425 1 98.19 15 LEU B N 1
ATOM 1262 C CA . LEU B 1 15 ? -16.031 -14.727 0.324 1 98.19 15 LEU B CA 1
ATOM 1263 C C . LEU B 1 15 ? -14.875 -15.031 -0.624 1 98.19 15 LEU B C 1
ATOM 1265 O O . LEU B 1 15 ? -15.039 -14.969 -1.845 1 98.19 15 LEU B O 1
ATOM 1269 N N . VAL B 1 16 ? -13.727 -15.359 -0.057 1 98.31 16 VAL B N 1
ATOM 1270 C CA . VAL B 1 16 ? -12.539 -15.656 -0.85 1 98.31 16 VAL B CA 1
ATOM 1271 C C . VAL B 1 16 ? -12.766 -16.922 -1.67 1 98.31 16 VAL B C 1
ATOM 1273 O O . VAL B 1 16 ? -12.484 -16.953 -2.871 1 98.31 16 VAL B O 1
ATOM 1276 N N . GLU B 1 17 ? -13.312 -17.922 -1.065 1 98.25 17 GLU B N 1
ATOM 1277 C CA . GLU B 1 17 ? -13.523 -19.188 -1.766 1 98.25 17 GLU B CA 1
ATOM 1278 C C . GLU B 1 17 ? -14.586 -19.047 -2.855 1 98.25 17 GLU B C 1
ATOM 1280 O O . GLU B 1 17 ? -14.469 -19.656 -3.924 1 98.25 17 GLU B O 1
ATOM 1285 N N . GLU B 1 18 ? -15.578 -18.234 -2.598 1 98.19 18 GLU B N 1
ATOM 1286 C CA . GLU B 1 18 ? -16.578 -17.938 -3.625 1 98.19 18 GLU B CA 1
ATOM 1287 C C . GLU B 1 18 ? -15.961 -17.188 -4.793 1 98.19 18 GLU B C 1
ATOM 1289 O O . GLU B 1 18 ? -16.266 -17.453 -5.953 1 98.19 18 GLU B O 1
ATOM 1294 N N . ALA B 1 19 ? -15.133 -16.234 -4.465 1 97.81 19 ALA B N 1
ATOM 1295 C CA . ALA B 1 19 ? -14.453 -15.477 -5.508 1 97.81 19 ALA B CA 1
ATOM 1296 C C . ALA B 1 19 ? -13.594 -16.391 -6.375 1 97.81 19 ALA B C 1
ATOM 1298 O O . ALA B 1 19 ? -13.594 -16.266 -7.605 1 97.81 19 ALA B O 1
ATOM 1299 N N . ILE B 1 20 ? -12.875 -17.281 -5.738 1 97.31 20 ILE B N 1
ATOM 1300 C CA . ILE B 1 20 ? -12.039 -18.25 -6.449 1 97.31 20 ILE B CA 1
ATOM 1301 C C . ILE B 1 20 ? -12.906 -19.125 -7.348 1 97.31 20 ILE B C 1
ATOM 1303 O O . ILE B 1 20 ? -12.555 -19.375 -8.5 1 97.31 20 ILE B O 1
ATOM 1307 N N . GLY B 1 21 ? -14.008 -19.5 -6.809 1 96.81 21 GLY B N 1
ATOM 1308 C CA . GLY B 1 21 ? -14.953 -20.266 -7.598 1 96.81 21 GLY B CA 1
ATOM 1309 C C . GLY B 1 21 ? -15.453 -19.531 -8.828 1 96.81 21 GLY B C 1
ATOM 1310 O O . GLY B 1 21 ? -15.602 -20.125 -9.898 1 96.81 21 GLY B O 1
ATOM 1311 N N . ARG B 1 22 ? -15.703 -18.266 -8.711 1 96.19 22 ARG B N 1
ATOM 1312 C CA . ARG B 1 22 ? -16.188 -17.469 -9.828 1 96.19 22 ARG B CA 1
ATOM 1313 C C . ARG B 1 22 ? -15.141 -17.391 -10.938 1 96.19 22 ARG B C 1
ATOM 1315 O O . ARG B 1 22 ? -15.477 -17.078 -12.086 1 96.19 22 ARG B O 1
ATOM 1322 N N . LEU B 1 23 ? -13.938 -17.672 -10.609 1 93.5 23 LEU B N 1
ATOM 1323 C CA . LEU B 1 23 ? -12.867 -17.672 -11.602 1 93.5 23 LEU B CA 1
ATOM 1324 C C . LEU B 1 23 ? -12.734 -19.047 -12.242 1 93.5 23 LEU B C 1
ATOM 1326 O O . LEU B 1 23 ? -11.852 -19.266 -13.086 1 93.5 23 LEU B O 1
ATOM 1330 N N . GLY B 1 24 ? -13.484 -20.031 -11.82 1 94.31 24 GLY B N 1
ATOM 1331 C CA . GLY B 1 24 ? -13.461 -21.375 -12.367 1 94.31 24 GLY B CA 1
ATOM 1332 C C . GLY B 1 24 ? -12.43 -22.266 -11.703 1 94.31 24 GLY B C 1
ATOM 1333 O O . GLY B 1 24 ? -12.016 -23.281 -12.281 1 94.31 24 GLY B O 1
ATOM 1334 N N . ILE B 1 25 ? -11.984 -21.859 -10.602 1 94.88 25 ILE B N 1
ATOM 1335 C CA . ILE B 1 25 ? -10.969 -22.609 -9.867 1 94.88 25 ILE B CA 1
ATOM 1336 C C . ILE B 1 25 ? -11.602 -23.297 -8.664 1 94.88 25 ILE B C 1
ATOM 1338 O O . ILE B 1 25 ? -12.43 -22.703 -7.969 1 94.88 25 ILE B O 1
ATOM 1342 N N . ASP B 1 26 ? -11.227 -24.531 -8.43 1 95.44 26 ASP B N 1
ATOM 1343 C CA . ASP B 1 26 ? -11.609 -25.219 -7.199 1 95.44 26 ASP B CA 1
ATOM 1344 C C . ASP B 1 26 ? -10.812 -24.703 -6.004 1 95.44 26 ASP B C 1
ATOM 1346 O O . ASP B 1 26 ? -9.594 -24.875 -5.941 1 95.44 26 ASP B O 1
ATOM 1350 N N . ALA B 1 27 ? -11.523 -24.078 -5.035 1 94.62 27 ALA B N 1
ATOM 1351 C CA . ALA B 1 27 ? -10.859 -23.469 -3.891 1 94.62 27 ALA B CA 1
ATOM 1352 C C . ALA B 1 27 ? -10.031 -24.5 -3.121 1 94.62 27 ALA B C 1
ATOM 1354 O O . ALA B 1 27 ? -8.961 -24.172 -2.602 1 94.62 27 ALA B O 1
ATOM 1355 N N . ALA B 1 28 ? -10.531 -25.688 -2.994 1 93.94 28 ALA B N 1
ATOM 1356 C CA . ALA B 1 28 ? -9.82 -26.734 -2.26 1 93.94 28 ALA B CA 1
ATOM 1357 C C . ALA B 1 28 ? -8.484 -27.047 -2.918 1 93.94 28 ALA B C 1
ATOM 1359 O O . ALA B 1 28 ? -7.488 -27.297 -2.23 1 93.94 28 ALA B O 1
ATOM 1360 N N . SER B 1 29 ? -8.516 -27.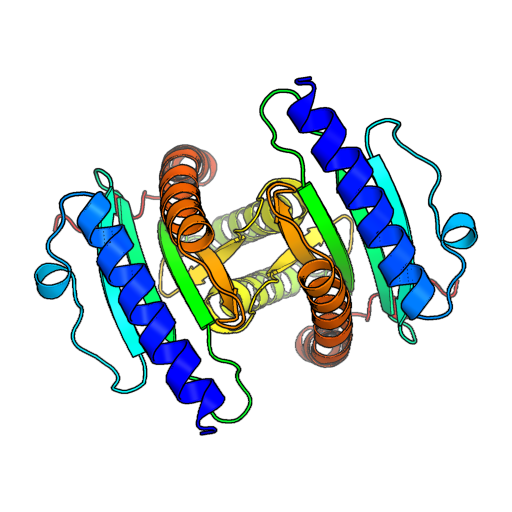016 -4.191 1 94.5 29 SER B N 1
ATOM 1361 C CA . SER B 1 29 ? -7.297 -27.312 -4.934 1 94.5 29 SER B CA 1
ATOM 1362 C C . SER B 1 29 ? -6.301 -26.172 -4.848 1 94.5 29 SER B C 1
ATOM 1364 O O . SER B 1 29 ? -5.094 -26.375 -4.965 1 94.5 29 SER B O 1
ATOM 1366 N N . ALA B 1 30 ? -6.848 -24.953 -4.641 1 95.44 30 ALA B N 1
ATOM 1367 C CA . ALA B 1 30 ? -6.008 -23.766 -4.594 1 95.44 30 ALA B CA 1
ATOM 1368 C C . ALA B 1 30 ? -5.465 -23.531 -3.188 1 95.44 30 ALA B C 1
ATOM 1370 O O . ALA B 1 30 ? -4.543 -22.734 -2.996 1 95.44 30 ALA B O 1
ATOM 1371 N N . LYS B 1 31 ? -6.008 -24.219 -2.24 1 95.06 31 LYS B N 1
ATOM 1372 C CA . LYS B 1 31 ? -5.684 -23.969 -0.84 1 95.06 31 LYS B CA 1
ATOM 1373 C C . LYS B 1 31 ? -4.273 -24.438 -0.506 1 95.06 31 LYS B C 1
ATOM 1375 O O . LYS B 1 31 ? -3.867 -25.531 -0.922 1 95.06 31 LYS B O 1
ATOM 1380 N N . LEU B 1 32 ? -3.596 -23.484 0.118 1 92.81 32 LEU B N 1
ATOM 1381 C CA . LEU B 1 32 ? -2.277 -23.844 0.627 1 92.81 32 LEU B CA 1
ATOM 1382 C C . LEU B 1 32 ? -2.375 -24.375 2.055 1 92.81 32 LEU B C 1
ATOM 1384 O O . LEU B 1 32 ? -3.25 -23.953 2.816 1 92.81 32 LEU B O 1
ATOM 1388 N N . THR B 1 33 ? -1.547 -25.406 2.318 1 81.75 33 THR B N 1
ATOM 1389 C CA . THR B 1 33 ? -1.436 -25.922 3.676 1 81.75 33 THR B CA 1
ATOM 1390 C C . THR B 1 33 ? -0.456 -25.094 4.5 1 81.75 33 THR B C 1
ATOM 1392 O O . THR B 1 33 ? 0.557 -24.625 3.977 1 81.75 33 THR B O 1
ATOM 1395 N N . GLY B 1 34 ? -0.894 -24.672 5.664 1 70.5 34 GLY B N 1
ATOM 1396 C CA . GLY B 1 34 ? 0.025 -23.844 6.438 1 70.5 34 GLY B CA 1
ATOM 1397 C C . GLY B 1 34 ? -0.485 -23.531 7.832 1 70.5 34 GLY B C 1
ATOM 1398 O O . GLY B 1 34 ? -1.115 -24.375 8.469 1 70.5 34 GLY B O 1
ATOM 1399 N N . ASP B 1 35 ? -0.204 -22.312 8.148 1 71.31 35 ASP B N 1
ATOM 1400 C CA . ASP B 1 35 ? -0.438 -21.828 9.508 1 71.31 35 ASP B CA 1
ATOM 1401 C C . ASP B 1 35 ? -1.926 -21.844 9.852 1 71.31 35 ASP B C 1
ATOM 1403 O O . ASP B 1 35 ? -2.766 -21.5 9.016 1 71.31 35 ASP B O 1
ATOM 1407 N N . ALA B 1 36 ? -2.176 -22.359 10.977 1 71.69 36 ALA B N 1
ATOM 1408 C CA . ALA B 1 36 ? -3.543 -22.516 11.469 1 71.69 36 ALA B CA 1
ATOM 1409 C C . ALA B 1 36 ? -4.277 -21.172 11.469 1 71.69 36 ALA B C 1
ATOM 1411 O O . ALA B 1 36 ? -5.504 -21.125 11.336 1 71.69 36 ALA B O 1
ATOM 1412 N N . ASP B 1 37 ? -3.625 -20.062 11.602 1 83.56 37 ASP B N 1
ATOM 1413 C CA . ASP B 1 37 ? -4.289 -18.781 11.781 1 83.56 37 ASP B CA 1
ATOM 1414 C C . ASP B 1 37 ? -4.391 -18.031 10.453 1 83.56 37 ASP B C 1
ATOM 1416 O O . ASP B 1 37 ? -4.809 -16.859 10.422 1 83.56 37 ASP B O 1
ATOM 1420 N N . VAL B 1 38 ? -4.082 -18.812 9.438 1 90.81 38 VAL B N 1
ATOM 1421 C CA . VAL B 1 38 ? -4.141 -18.172 8.117 1 90.81 38 VAL B CA 1
ATOM 1422 C C . VAL B 1 38 ? -4.734 -19.156 7.105 1 90.81 38 VAL B C 1
ATOM 1424 O O . VAL B 1 38 ? -4.305 -20.312 7.02 1 90.81 38 VAL B O 1
ATOM 1427 N N . ALA B 1 39 ? -5.809 -18.734 6.445 1 94.88 39 ALA B N 1
ATOM 1428 C CA . ALA B 1 39 ? -6.273 -19.438 5.254 1 94.88 39 ALA B CA 1
ATOM 1429 C C . ALA B 1 39 ? -5.668 -18.844 3.988 1 94.88 39 ALA B C 1
ATOM 1431 O O . ALA B 1 39 ? -5.871 -17.656 3.695 1 94.88 39 ALA B O 1
ATOM 1432 N N . SER B 1 40 ? -4.949 -19.656 3.316 1 96.94 40 SER B N 1
ATOM 1433 C CA . SER B 1 40 ? -4.246 -19.141 2.148 1 96.94 40 SER B CA 1
ATOM 1434 C C . SER B 1 40 ? -4.559 -19.953 0.903 1 96.94 40 SER B C 1
ATOM 1436 O O . SER B 1 40 ? -4.797 -21.156 0.992 1 96.94 40 SER B O 1
ATOM 1438 N N . TYR B 1 41 ? -4.566 -19.312 -0.221 1 97.31 41 TYR B N 1
ATOM 1439 C CA . TYR B 1 41 ? -4.844 -19.875 -1.535 1 97.31 41 TYR B CA 1
ATOM 1440 C C . TYR B 1 41 ? -3.846 -19.359 -2.57 1 97.31 41 TYR B C 1
ATOM 1442 O O . TYR B 1 41 ? -3.379 -18.234 -2.484 1 97.31 41 TYR B O 1
ATOM 1450 N N . VAL B 1 42 ? -3.531 -20.156 -3.514 1 96.31 42 VAL B N 1
ATOM 1451 C CA . VAL B 1 42 ? -2.684 -19.734 -4.625 1 96.31 42 VAL B CA 1
ATOM 1452 C C . VAL B 1 42 ? -3.465 -19.828 -5.934 1 96.31 42 VAL B C 1
ATOM 1454 O O . VAL B 1 42 ? -4.051 -20.875 -6.242 1 96.31 42 VAL B O 1
ATOM 1457 N N . LEU B 1 43 ? -3.467 -18.688 -6.59 1 96 43 LEU B N 1
ATOM 1458 C CA . LEU B 1 43 ? -4.086 -18.594 -7.906 1 96 43 LEU B CA 1
ATOM 1459 C C . LEU B 1 43 ? -3.043 -18.266 -8.969 1 96 43 LEU B C 1
ATOM 1461 O O . LEU B 1 43 ? -1.906 -17.906 -8.648 1 96 43 LEU B O 1
ATOM 1465 N N . ARG B 1 44 ? -3.488 -18.453 -10.188 1 89.12 44 ARG B N 1
ATOM 1466 C CA . ARG B 1 44 ? -2.637 -18.047 -11.297 1 89.12 44 ARG B CA 1
ATOM 1467 C C . ARG B 1 44 ? -3.436 -17.281 -12.352 1 89.12 44 ARG B C 1
ATOM 1469 O O . ARG B 1 44 ? -4.566 -17.656 -12.672 1 89.12 44 ARG B O 1
ATOM 1476 N N . ARG B 1 45 ? -2.961 -16.188 -12.695 1 83.5 45 ARG B N 1
ATOM 1477 C CA . ARG B 1 45 ? -3.418 -15.461 -13.875 1 83.5 45 ARG B CA 1
ATOM 1478 C C . ARG B 1 45 ? -2.32 -15.391 -14.93 1 83.5 45 ARG B C 1
ATOM 1480 O O . ARG B 1 45 ? -1.368 -14.617 -14.797 1 83.5 45 ARG B O 1
ATOM 1487 N N . GLY B 1 46 ? -2.504 -16.25 -16 1 80.38 46 GLY B N 1
ATOM 1488 C CA . GLY B 1 46 ? -1.345 -16.438 -16.859 1 80.38 46 GLY B CA 1
ATOM 1489 C C . GLY B 1 46 ? -0.134 -16.969 -16.125 1 80.38 46 GLY B C 1
ATOM 1490 O O . GLY B 1 46 ? -0.222 -18 -15.445 1 80.38 46 GLY B O 1
ATOM 1491 N N . SER B 1 47 ? 0.962 -16.297 -16.234 1 80.44 47 SER B N 1
ATOM 1492 C CA . SER B 1 47 ? 2.195 -16.703 -15.57 1 80.44 47 SER B CA 1
ATOM 1493 C C . SER B 1 47 ? 2.275 -16.109 -14.164 1 80.44 47 SER B C 1
ATOM 1495 O O . SER B 1 47 ? 3.141 -16.5 -13.375 1 80.44 47 SER B O 1
ATOM 1497 N N . ALA B 1 48 ? 1.286 -15.219 -13.875 1 83.75 48 ALA B N 1
ATOM 1498 C CA . ALA B 1 48 ? 1.357 -14.523 -12.594 1 83.75 48 ALA B CA 1
ATOM 1499 C C . ALA B 1 48 ? 0.795 -15.391 -11.469 1 83.75 48 ALA B C 1
ATOM 1501 O O . ALA B 1 48 ? -0.322 -15.898 -11.57 1 83.75 48 ALA B O 1
ATOM 1502 N N . ARG B 1 49 ? 1.642 -15.633 -10.461 1 93.06 49 ARG B N 1
ATOM 1503 C CA . ARG B 1 49 ? 1.222 -16.281 -9.219 1 93.06 49 ARG B CA 1
ATOM 1504 C C . ARG B 1 49 ? 0.609 -15.281 -8.25 1 93.06 49 ARG B C 1
ATOM 1506 O O . ARG B 1 49 ? 1.193 -14.227 -7.992 1 93.06 49 ARG B O 1
ATOM 1513 N N . ILE B 1 50 ? -0.62 -15.555 -7.793 1 96.69 50 ILE B N 1
ATOM 1514 C CA . ILE B 1 50 ? -1.306 -14.68 -6.848 1 96.69 50 ILE B CA 1
ATOM 1515 C C . ILE B 1 50 ? -1.604 -15.445 -5.559 1 96.69 50 ILE B C 1
ATOM 1517 O O . ILE B 1 50 ? -2.201 -16.531 -5.594 1 96.69 50 ILE B O 1
ATOM 1521 N N . VAL B 1 51 ? -1.168 -14.93 -4.453 1 96.75 51 VAL B N 1
ATOM 1522 C CA . VAL B 1 51 ? -1.46 -15.531 -3.158 1 96.75 51 VAL B CA 1
ATOM 1523 C C . VAL B 1 51 ? -2.535 -14.719 -2.439 1 96.75 51 VAL B C 1
ATOM 1525 O O . VAL B 1 51 ? -2.408 -13.5 -2.297 1 96.75 51 VAL B O 1
ATOM 1528 N N . VAL B 1 52 ? -3.594 -15.391 -2.068 1 97.75 52 VAL B N 1
ATOM 1529 C CA . VAL B 1 52 ? -4.68 -14.812 -1.283 1 97.75 52 VAL B CA 1
ATOM 1530 C C . VAL B 1 52 ? -4.652 -15.383 0.134 1 97.75 52 VAL B C 1
ATOM 1532 O O . VAL B 1 52 ? -4.711 -16.594 0.322 1 97.75 52 VAL B O 1
ATOM 1535 N N . ALA B 1 53 ? -4.562 -14.508 1.11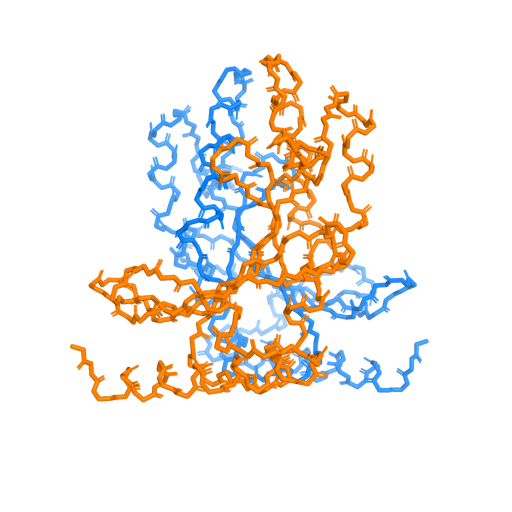5 1 97 53 ALA B N 1
ATOM 1536 C CA . ALA B 1 53 ? -4.473 -14.977 2.494 1 97 53 ALA B CA 1
ATOM 1537 C C . ALA B 1 53 ? -5.453 -14.242 3.395 1 97 53 ALA B C 1
ATOM 1539 O O . ALA B 1 53 ? -5.539 -13.008 3.352 1 97 53 ALA B O 1
ATOM 1540 N N . VAL B 1 54 ? -6.195 -14.945 4.184 1 97.06 54 VAL B N 1
ATOM 1541 C CA . VAL B 1 54 ? -7.043 -14.406 5.242 1 97.06 54 VAL B CA 1
ATOM 1542 C C . VAL B 1 54 ? -6.387 -14.633 6.602 1 97.06 54 VAL B C 1
ATOM 1544 O O . VAL B 1 54 ? -6.211 -15.781 7.023 1 97.06 54 VAL B O 1
ATOM 1547 N N . HIS B 1 55 ? -5.988 -13.531 7.199 1 94.88 55 HIS B N 1
ATOM 1548 C CA . HIS B 1 55 ? -5.387 -13.602 8.523 1 94.88 55 HIS B CA 1
ATOM 1549 C C . HIS B 1 55 ? -6.414 -13.312 9.609 1 94.88 55 HIS B C 1
ATOM 1551 O O . HIS B 1 55 ? -7.066 -12.273 9.594 1 94.88 55 HIS B O 1
ATOM 1557 N N . ALA B 1 56 ? -6.477 -14.25 10.547 1 93.75 56 ALA B N 1
ATOM 1558 C CA . ALA B 1 56 ? -7.293 -14.008 11.734 1 93.75 56 ALA B CA 1
ATOM 1559 C C . ALA B 1 56 ? -6.633 -12.984 12.656 1 93.75 56 ALA B C 1
ATOM 1561 O O . ALA B 1 56 ? -5.418 -12.789 12.609 1 93.75 56 ALA B O 1
ATOM 1562 N N . PRO B 1 57 ? -7.516 -12.219 13.367 1 90.56 57 PRO B N 1
ATOM 1563 C CA . PRO B 1 57 ? -6.914 -11.305 14.336 1 90.56 57 PRO B CA 1
ATOM 1564 C C . PRO B 1 57 ? -5.984 -12.016 15.32 1 90.56 57 PRO B C 1
ATOM 1566 O O . PRO B 1 57 ? -6.234 -13.164 15.695 1 90.56 57 PRO B O 1
ATOM 1569 N N . ALA B 1 58 ? -4.898 -11.43 15.57 1 86.38 58 ALA B N 1
ATOM 1570 C CA . ALA B 1 58 ? -3.93 -11.883 16.562 1 86.38 58 ALA B CA 1
ATOM 1571 C C . ALA B 1 58 ? -3.551 -10.758 17.516 1 86.38 58 ALA B C 1
ATOM 1573 O O . ALA B 1 58 ? -4.043 -9.633 17.391 1 86.38 58 ALA B O 1
ATOM 1574 N N . ALA B 1 59 ? -2.85 -11.102 18.453 1 81.94 59 ALA B N 1
ATOM 1575 C CA . ALA B 1 59 ? -2.482 -10.102 19.453 1 81.94 59 ALA B CA 1
ATOM 1576 C C . ALA B 1 59 ? -1.851 -8.883 18.797 1 81.94 59 ALA B C 1
ATOM 1578 O O . ALA B 1 59 ? -0.808 -8.984 18.141 1 81.94 59 ALA B O 1
ATOM 1579 N N . GLY B 1 60 ? -2.701 -7.812 18.844 1 79.5 60 GLY B N 1
ATOM 1580 C CA . GLY B 1 60 ? -2.203 -6.527 18.391 1 79.5 60 GLY B CA 1
ATOM 1581 C C . GLY B 1 60 ? -2.438 -6.289 16.906 1 79.5 60 GLY B C 1
ATOM 1582 O O . GLY B 1 60 ? -2.018 -5.266 16.359 1 79.5 60 GLY B O 1
ATOM 1583 N N . ARG B 1 61 ? -3.016 -7.293 16.234 1 83.56 61 ARG B N 1
ATOM 1584 C CA . ARG B 1 61 ? -3.266 -7.133 14.805 1 83.56 61 ARG B CA 1
ATOM 1585 C C . ARG B 1 61 ? -4.723 -7.43 14.469 1 83.56 61 ARG B C 1
ATOM 1587 O O . ARG B 1 61 ? -5.305 -8.383 15 1 83.56 61 ARG B O 1
ATOM 1594 N N . GLU B 1 62 ? -5.262 -6.633 13.68 1 88.06 62 GLU B N 1
ATOM 1595 C CA . GLU B 1 62 ? -6.617 -6.906 13.219 1 88.06 62 GLU B CA 1
ATOM 1596 C C . GLU B 1 62 ? -6.625 -7.977 12.125 1 88.06 62 GLU B C 1
ATOM 1598 O O . GLU B 1 62 ? -5.602 -8.227 11.484 1 88.06 62 GLU B O 1
ATOM 1603 N N . GLY B 1 63 ? -7.73 -8.703 12.016 1 93.62 63 GLY B N 1
ATOM 1604 C CA . GLY B 1 63 ? -7.879 -9.609 10.891 1 93.62 63 GLY B CA 1
ATOM 1605 C C . GLY B 1 63 ? -7.801 -8.906 9.547 1 93.62 63 GLY B C 1
ATOM 1606 O O . GLY B 1 63 ? -8.273 -7.773 9.406 1 93.62 63 GLY B O 1
ATOM 1607 N N . SER B 1 64 ? -7.219 -9.578 8.578 1 95.31 64 SER B N 1
ATOM 1608 C CA . SER B 1 64 ? -7.023 -8.891 7.309 1 95.31 64 SER B CA 1
ATOM 1609 C C . SER B 1 64 ? -7.062 -9.867 6.137 1 95.31 64 SER B C 1
ATOM 1611 O O . SER B 1 64 ? -6.809 -11.062 6.309 1 95.31 64 SER B O 1
ATOM 1613 N N . LEU B 1 65 ? -7.516 -9.352 5.055 1 96.94 65 LEU B N 1
ATOM 1614 C CA . LEU B 1 65 ? -7.332 -9.984 3.754 1 96.94 65 LEU B CA 1
ATOM 1615 C C . LEU B 1 65 ? -6.102 -9.43 3.047 1 96.94 65 LEU B C 1
ATOM 1617 O O . LEU B 1 65 ? -5.988 -8.219 2.852 1 96.94 65 LEU B O 1
ATOM 1621 N N . ARG B 1 66 ? -5.191 -10.336 2.729 1 97.06 66 ARG B N 1
ATOM 1622 C CA . ARG B 1 66 ? -3.988 -9.953 1.999 1 97.06 66 ARG B CA 1
ATOM 1623 C C . ARG B 1 66 ? -3.898 -10.688 0.666 1 97.06 66 ARG B C 1
ATOM 1625 O O . ARG B 1 66 ? -4.008 -11.914 0.62 1 97.06 66 ARG B O 1
ATOM 1632 N N . ILE B 1 67 ? -3.756 -9.938 -0.416 1 97.56 67 ILE B N 1
ATOM 1633 C CA . ILE B 1 67 ? -3.51 -10.492 -1.742 1 97.56 67 ILE B CA 1
ATOM 1634 C C . ILE B 1 67 ? -2.174 -9.977 -2.277 1 97.56 67 ILE B C 1
ATOM 1636 O O . ILE B 1 67 ? -1.909 -8.773 -2.252 1 97.56 67 ILE B O 1
ATOM 1640 N N . ALA B 1 68 ? -1.348 -10.898 -2.729 1 97.5 68 ALA B N 1
ATOM 1641 C CA . ALA B 1 68 ? -0.007 -10.508 -3.154 1 97.5 68 ALA B CA 1
ATOM 1642 C C . ALA B 1 68 ? 0.427 -11.289 -4.391 1 97.5 68 ALA B C 1
ATOM 1644 O O . ALA B 1 68 ? 0.053 -12.453 -4.562 1 97.5 68 ALA B O 1
ATOM 1645 N N . ALA B 1 69 ? 1.187 -10.656 -5.207 1 97.25 69 ALA B N 1
ATOM 1646 C CA . ALA B 1 69 ? 1.776 -11.281 -6.387 1 97.25 69 ALA B CA 1
ATOM 1647 C C . ALA B 1 69 ? 3.215 -10.812 -6.594 1 97.25 69 ALA B C 1
ATOM 1649 O O . ALA B 1 69 ? 3.494 -9.609 -6.57 1 97.25 69 ALA B O 1
ATOM 1650 N N . PRO B 1 70 ? 4.109 -11.781 -6.762 1 97.5 70 PRO B N 1
ATOM 1651 C CA . PRO B 1 70 ? 5.465 -11.383 -7.148 1 97.5 70 PRO B CA 1
ATOM 1652 C C . PRO B 1 70 ? 5.52 -10.766 -8.547 1 97.5 70 PRO B C 1
ATOM 1654 O O . PRO B 1 70 ? 4.801 -11.203 -9.445 1 97.5 70 PRO B O 1
ATOM 1657 N N . VAL B 1 71 ? 6.395 -9.742 -8.727 1 96.88 71 VAL B N 1
ATOM 1658 C CA . VAL B 1 71 ? 6.477 -9.023 -9.992 1 96.88 71 VAL B CA 1
ATOM 1659 C C . VAL B 1 71 ? 7.852 -9.242 -10.617 1 96.88 71 VAL B C 1
ATOM 1661 O O . VAL B 1 71 ? 7.961 -9.844 -11.688 1 96.88 71 VAL B O 1
ATOM 1664 N N . VAL B 1 72 ? 8.906 -8.875 -9.922 1 97.75 72 VAL B N 1
ATOM 1665 C CA . VAL B 1 72 ? 10.266 -9.047 -10.422 1 97.75 72 VAL B CA 1
ATOM 1666 C C . VAL B 1 72 ? 11.188 -9.461 -9.281 1 97.75 72 VAL B C 1
ATOM 1668 O O . VAL B 1 72 ? 10.891 -9.211 -8.109 1 97.75 72 VAL B O 1
ATOM 1671 N N . LYS B 1 73 ? 12.289 -10.102 -9.648 1 97.81 73 LYS B N 1
ATOM 1672 C CA . LYS B 1 73 ? 13.328 -10.422 -8.68 1 97.81 73 LYS B CA 1
ATOM 1673 C C . LYS B 1 73 ? 14.07 -9.172 -8.234 1 97.81 73 LYS B C 1
ATOM 1675 O O . LYS B 1 73 ? 14.289 -8.25 -9.023 1 97.81 73 LYS B O 1
ATOM 1680 N N . ILE B 1 74 ? 14.398 -9.141 -6.977 1 97.75 74 ILE B N 1
ATOM 1681 C CA . ILE B 1 74 ? 15.266 -8.078 -6.48 1 97.75 74 ILE B CA 1
ATOM 1682 C C . ILE B 1 74 ? 16.641 -8.195 -7.133 1 97.75 74 ILE B C 1
ATOM 1684 O O . ILE B 1 74 ? 17.281 -9.25 -7.062 1 97.75 74 ILE B O 1
ATOM 1688 N N . PRO B 1 75 ? 17.031 -7.141 -7.727 1 96.44 75 PRO B N 1
ATOM 1689 C CA . PRO B 1 75 ? 18.328 -7.199 -8.383 1 96.44 75 PRO B CA 1
ATOM 1690 C C . PRO B 1 75 ? 19.469 -7.527 -7.418 1 96.44 75 PRO B C 1
ATOM 1692 O O . PRO B 1 75 ? 19.406 -7.176 -6.234 1 96.44 75 PRO B O 1
ATOM 1695 N N . ALA B 1 76 ? 20.516 -8.086 -7.969 1 94.12 76 ALA B N 1
ATOM 1696 C CA . ALA B 1 76 ? 21.672 -8.453 -7.156 1 94.12 76 ALA B CA 1
ATOM 1697 C C . ALA B 1 76 ? 22.547 -7.234 -6.867 1 94.12 76 ALA B C 1
ATOM 1699 O O . ALA B 1 76 ? 23.062 -7.09 -5.762 1 94.12 76 ALA B O 1
ATOM 1700 N N . ALA B 1 77 ? 22.625 -6.391 -7.809 1 94.81 77 ALA B N 1
ATOM 1701 C CA . ALA B 1 77 ? 23.5 -5.234 -7.676 1 94.81 77 ALA B CA 1
ATOM 1702 C C . ALA B 1 77 ? 22.891 -4.18 -6.758 1 94.81 77 ALA B C 1
ATOM 1704 O O . ALA B 1 77 ? 21.75 -3.76 -6.961 1 94.81 77 ALA B O 1
ATOM 1705 N N . ASP B 1 78 ? 23.688 -3.66 -5.867 1 93.5 78 ASP B N 1
ATOM 1706 C CA . ASP B 1 78 ? 23.203 -2.748 -4.836 1 93.5 78 ASP B CA 1
ATOM 1707 C C . ASP B 1 78 ? 22.609 -1.48 -5.453 1 93.5 78 ASP B C 1
ATOM 1709 O O . ASP B 1 78 ? 21.547 -1.025 -5.047 1 93.5 78 ASP B O 1
ATOM 1713 N N . ALA B 1 79 ? 23.297 -0.963 -6.426 1 93.31 79 ALA B N 1
ATOM 1714 C CA . ALA B 1 79 ? 22.844 0.285 -7.039 1 93.31 79 ALA B CA 1
ATOM 1715 C C . ALA B 1 79 ? 21.5 0.097 -7.742 1 93.31 79 ALA B C 1
ATOM 1717 O O . ALA B 1 79 ? 20.641 0.974 -7.688 1 93.31 79 ALA B O 1
ATOM 1718 N N . GLN B 1 80 ? 21.375 -1.081 -8.359 1 94.94 80 GLN B N 1
ATOM 1719 C CA . GLN B 1 80 ? 20.125 -1.377 -9.062 1 94.94 80 GLN B CA 1
ATOM 1720 C C . GLN B 1 80 ? 18.984 -1.623 -8.07 1 94.94 80 GLN B C 1
ATOM 1722 O O . GLN B 1 80 ? 17.859 -1.205 -8.312 1 94.94 80 GLN B O 1
ATOM 1727 N N . ARG B 1 81 ? 19.344 -2.258 -7.043 1 95.81 81 ARG B N 1
ATOM 1728 C CA . ARG B 1 81 ? 18.359 -2.51 -5.996 1 95.81 81 ARG B CA 1
ATOM 1729 C C . ARG B 1 81 ? 17.828 -1.203 -5.414 1 95.81 81 ARG B C 1
ATOM 1731 O O . ARG B 1 81 ? 16.625 -1.024 -5.273 1 95.81 81 ARG B O 1
ATOM 1738 N N . ALA B 1 82 ? 18.75 -0.327 -5.074 1 96.06 82 ALA B N 1
ATOM 1739 C CA . ALA B 1 82 ? 18.359 0.952 -4.48 1 96.06 82 ALA B CA 1
ATOM 1740 C C . ALA B 1 82 ? 17.5 1.762 -5.438 1 96.06 82 ALA B C 1
ATOM 1742 O O . ALA B 1 82 ? 16.516 2.379 -5.023 1 96.06 82 ALA B O 1
ATOM 1743 N N . ALA B 1 83 ? 17.875 1.759 -6.684 1 97.25 83 ALA B N 1
ATOM 1744 C CA . ALA B 1 83 ? 17.109 2.498 -7.691 1 97.25 83 ALA B CA 1
ATOM 1745 C C . ALA B 1 83 ? 15.719 1.914 -7.859 1 97.25 83 ALA B C 1
ATOM 1747 O O . ALA B 1 83 ? 14.742 2.654 -8.008 1 97.25 83 ALA B O 1
ATOM 1748 N N . LEU B 1 84 ? 15.641 0.615 -7.902 1 98.38 84 LEU B N 1
ATOM 1749 C CA . LEU B 1 84 ? 14.352 -0.052 -8.023 1 98.38 84 LEU B CA 1
ATOM 1750 C C . LEU B 1 84 ? 13.461 0.268 -6.824 1 98.38 84 LEU B C 1
ATOM 1752 O O . LEU B 1 84 ? 12.273 0.578 -6.992 1 98.38 84 LEU B O 1
ATOM 1756 N N . PHE B 1 85 ? 14.047 0.171 -5.617 1 98.44 85 PHE B N 1
ATOM 1757 C CA . PHE B 1 85 ? 13.289 0.43 -4.406 1 98.44 85 PHE B CA 1
ATOM 1758 C C . PHE B 1 85 ? 12.758 1.859 -4.395 1 98.44 85 PHE B C 1
ATOM 1760 O O . PHE B 1 85 ? 11.586 2.092 -4.07 1 98.44 85 PHE B O 1
ATOM 1767 N N . GLN B 1 86 ? 13.57 2.811 -4.793 1 98.06 86 GLN B N 1
ATOM 1768 C CA . GLN B 1 86 ? 13.117 4.195 -4.879 1 98.06 86 GLN B CA 1
ATOM 1769 C C . GLN B 1 86 ? 11.969 4.336 -5.867 1 98.06 86 GLN B C 1
ATOM 1771 O O . GLN B 1 86 ? 10.961 4.992 -5.57 1 98.06 86 GLN B O 1
ATOM 1776 N N . HIS B 1 87 ? 12.086 3.713 -6.965 1 98.12 87 HIS B N 1
ATOM 1777 C CA . HIS B 1 87 ? 11.094 3.84 -8.023 1 98.12 87 HIS B CA 1
ATOM 1778 C C . HIS B 1 87 ? 9.742 3.299 -7.574 1 98.12 87 HIS B C 1
ATOM 1780 O O . HIS B 1 87 ? 8.711 3.965 -7.738 1 98.12 87 HIS B O 1
ATOM 1786 N N . VAL B 1 88 ? 9.742 2.105 -6.953 1 98.38 88 VAL B N 1
ATOM 1787 C CA . VAL B 1 88 ? 8.461 1.488 -6.617 1 98.38 88 VAL B CA 1
ATOM 1788 C C . VAL B 1 88 ? 7.836 2.207 -5.422 1 98.38 88 VAL B C 1
ATOM 1790 O O . VAL B 1 88 ? 6.613 2.314 -5.324 1 98.38 88 VAL B O 1
ATOM 1793 N N . LEU B 1 89 ? 8.656 2.777 -4.547 1 98.44 89 LEU B N 1
ATOM 1794 C CA . LEU B 1 89 ? 8.117 3.574 -3.449 1 98.44 89 LEU B CA 1
ATOM 1795 C C . LEU B 1 89 ? 7.504 4.867 -3.969 1 98.44 89 LEU B C 1
ATOM 1797 O O . LEU B 1 89 ? 6.512 5.352 -3.422 1 98.44 89 LEU B O 1
ATOM 1801 N N . GLU B 1 90 ? 8.07 5.438 -5 1 97.62 90 GLU B N 1
ATOM 1802 C CA . GLU B 1 90 ? 7.469 6.605 -5.637 1 97.62 90 GLU B CA 1
ATOM 1803 C C . GLU B 1 90 ? 6.137 6.254 -6.289 1 97.62 90 GLU B C 1
ATOM 1805 O O . GLU B 1 90 ? 5.18 7.031 -6.211 1 97.62 90 GLU B O 1
ATOM 1810 N N . LEU B 1 91 ? 6.082 5.133 -6.914 1 95.94 91 LEU B N 1
ATOM 1811 C CA . LEU B 1 91 ? 4.828 4.668 -7.496 1 95.94 91 LEU B CA 1
ATOM 1812 C C . LEU B 1 91 ? 3.766 4.477 -6.418 1 95.94 91 LEU B C 1
ATOM 1814 O O . LEU B 1 91 ? 2.594 4.789 -6.633 1 95.94 91 LEU B O 1
ATOM 1818 N N . ASN B 1 92 ? 4.172 3.926 -5.25 1 97.06 92 ASN B N 1
ATOM 1819 C CA . ASN B 1 92 ? 3.248 3.719 -4.141 1 97.06 92 ASN B CA 1
ATOM 1820 C C . ASN B 1 92 ? 2.559 5.02 -3.734 1 97.06 92 ASN B C 1
ATOM 1822 O O . ASN B 1 92 ? 1.401 5.004 -3.311 1 97.06 92 ASN B O 1
ATOM 1826 N N . ALA B 1 93 ? 3.219 6.078 -3.883 1 94.56 93 ALA B N 1
ATOM 1827 C CA . ALA B 1 93 ? 2.691 7.355 -3.408 1 94.56 93 ALA B CA 1
ATOM 1828 C C . ALA B 1 93 ? 1.833 8.023 -4.477 1 94.56 93 ALA B C 1
ATOM 1830 O O . ALA B 1 93 ? 0.991 8.875 -4.168 1 94.56 93 ALA B O 1
ATOM 1831 N N . ARG B 1 94 ? 1.939 7.574 -5.789 1 85.94 94 ARG B N 1
ATOM 1832 C CA . ARG B 1 94 ? 1.347 8.422 -6.816 1 85.94 94 ARG B CA 1
ATOM 1833 C C . ARG B 1 94 ? 0.46 7.609 -7.754 1 85.94 94 ARG B C 1
ATOM 1835 O O . ARG B 1 94 ? -0.47 8.148 -8.359 1 85.94 94 ARG B O 1
ATOM 1842 N N . GLU B 1 95 ? 0.76 6.344 -7.898 1 83.44 95 GLU B N 1
ATOM 1843 C CA . GLU B 1 95 ? 0.194 5.672 -9.062 1 83.44 95 GLU B CA 1
ATOM 1844 C C . GLU B 1 95 ? -0.714 4.52 -8.648 1 83.44 95 GLU B C 1
ATOM 1846 O O . GLU B 1 95 ? -1.706 4.227 -9.32 1 83.44 95 GLU B O 1
ATOM 1851 N N . LEU B 1 96 ? -0.508 3.861 -7.562 1 85.25 96 LEU B N 1
ATOM 1852 C CA . LEU B 1 96 ? -1.226 2.627 -7.258 1 85.25 96 LEU B CA 1
ATOM 1853 C C . LEU B 1 96 ? -2.457 2.91 -6.402 1 85.25 96 LEU B C 1
ATOM 1855 O O . LEU B 1 96 ? -2.383 3.666 -5.43 1 85.25 96 LEU B O 1
ATOM 1859 N N . VAL B 1 97 ? -3.539 2.34 -6.859 1 88.88 97 VAL B N 1
ATOM 1860 C CA . VAL B 1 97 ? -4.797 2.455 -6.133 1 88.88 97 VAL B CA 1
ATOM 1861 C C . VAL B 1 97 ? -5.176 1.1 -5.535 1 88.88 97 VAL B C 1
ATOM 1863 O O . VAL B 1 97 ? -5.379 0.128 -6.266 1 88.88 97 VAL B O 1
ATOM 1866 N N . GLY B 1 98 ? -5.254 1.048 -4.266 1 91.38 98 GLY B N 1
ATOM 1867 C CA . GLY B 1 98 ? -5.715 -0.152 -3.584 1 91.38 98 GLY B CA 1
ATOM 1868 C C . GLY B 1 98 ? -4.645 -1.224 -3.477 1 91.38 98 GLY B C 1
ATOM 1869 O O . GLY B 1 98 ? -4.934 -2.355 -3.082 1 91.38 98 GLY B O 1
ATOM 1870 N N . ALA B 1 99 ? -3.539 -0.933 -3.875 1 95.69 99 ALA B N 1
ATOM 1871 C CA . ALA B 1 99 ? -2.395 -1.837 -3.805 1 95.69 99 ALA B CA 1
ATOM 1872 C C . ALA B 1 99 ? -1.089 -1.059 -3.666 1 95.69 99 ALA B C 1
ATOM 1874 O O . ALA B 1 99 ? -1.068 0.165 -3.822 1 95.69 99 ALA B O 1
ATOM 1875 N N . ALA B 1 100 ? -0.074 -1.778 -3.275 1 97.06 100 ALA B N 1
ATOM 1876 C CA . ALA B 1 100 ? 1.243 -1.162 -3.137 1 97.06 100 ALA B CA 1
ATOM 1877 C C . ALA B 1 100 ? 2.354 -2.184 -3.367 1 97.06 100 ALA B C 1
ATOM 1879 O O . ALA B 1 100 ? 2.152 -3.383 -3.164 1 97.06 100 ALA B O 1
ATOM 1880 N N . PHE B 1 101 ? 3.484 -1.646 -3.748 1 98.31 101 PHE B N 1
ATOM 1881 C CA . PHE B 1 101 ? 4.66 -2.504 -3.854 1 98.31 101 PHE B CA 1
ATOM 1882 C C . PHE B 1 101 ? 5.262 -2.768 -2.48 1 98.31 101 PHE B C 1
ATOM 1884 O O . PHE B 1 101 ? 5.219 -1.904 -1.602 1 98.31 101 PHE B O 1
ATOM 1891 N N . GLY B 1 102 ? 5.812 -3.889 -2.32 1 98.44 102 GLY B N 1
ATOM 1892 C CA . GLY B 1 102 ? 6.59 -4.32 -1.167 1 98.44 102 GLY B CA 1
ATOM 1893 C C . GLY B 1 102 ? 7.691 -5.301 -1.521 1 98.44 102 GLY B C 1
ATOM 1894 O O . GLY B 1 102 ? 7.98 -5.516 -2.699 1 98.44 102 GLY B O 1
ATOM 1895 N N . LEU B 1 103 ? 8.344 -5.762 -0.47 1 98.31 103 LEU B N 1
ATOM 1896 C CA . LEU B 1 103 ? 9.359 -6.789 -0.634 1 98.31 103 LEU B CA 1
ATOM 1897 C C . LEU B 1 103 ? 9.008 -8.039 0.165 1 98.31 103 LEU B C 1
ATOM 1899 O O . LEU B 1 103 ? 8.664 -7.949 1.346 1 98.31 103 LEU B O 1
ATOM 1903 N N . LEU B 1 104 ? 9.086 -9.148 -0.444 1 96.25 104 LEU B N 1
ATOM 1904 C CA . LEU B 1 104 ? 8.844 -10.438 0.189 1 96.25 104 LEU B CA 1
ATOM 1905 C C . LEU B 1 104 ? 9.789 -11.5 -0.363 1 96.25 104 LEU B C 1
ATOM 1907 O O . LEU B 1 104 ? 9.711 -11.859 -1.539 1 96.25 104 LEU B O 1
ATOM 1911 N N . GLY B 1 105 ? 10.672 -11.922 0.547 1 92.69 105 GLY B N 1
ATOM 1912 C CA . GLY B 1 105 ? 11.703 -12.844 0.094 1 92.69 105 GLY B CA 1
ATOM 1913 C C . GLY B 1 105 ? 12.648 -12.234 -0.922 1 92.69 105 GLY B C 1
ATOM 1914 O O . GLY B 1 105 ? 13.234 -11.18 -0.674 1 92.69 105 GLY B O 1
ATOM 1915 N N . GLY B 1 106 ? 12.766 -12.789 -2.088 1 95.19 106 GLY B N 1
ATOM 1916 C CA . GLY B 1 106 ? 13.641 -12.312 -3.146 1 95.19 106 GLY B CA 1
ATOM 1917 C C . GLY B 1 106 ? 12.906 -11.547 -4.23 1 95.19 106 GLY B C 1
ATOM 1918 O O . GLY B 1 106 ? 13.484 -11.219 -5.266 1 95.19 106 GLY B O 1
ATOM 1919 N N . ASP B 1 107 ? 11.602 -11.211 -3.863 1 97.69 107 ASP B N 1
ATOM 1920 C CA . ASP B 1 107 ? 10.781 -10.617 -4.914 1 97.69 107 ASP B CA 1
ATOM 1921 C C . ASP B 1 107 ? 10.289 -9.234 -4.508 1 97.69 107 ASP B C 1
ATOM 1923 O O . ASP B 1 107 ? 10.008 -8.984 -3.33 1 97.69 107 ASP B O 1
ATOM 1927 N N . VAL B 1 108 ? 10.203 -8.344 -5.508 1 98.44 108 VAL B N 1
ATOM 1928 C CA . VAL B 1 108 ? 9.266 -7.227 -5.43 1 98.44 108 VAL B CA 1
ATOM 1929 C C . VAL B 1 108 ? 7.852 -7.719 -5.707 1 98.44 108 VAL B C 1
ATOM 1931 O O . VAL B 1 108 ? 7.605 -8.398 -6.703 1 98.44 108 VAL B O 1
ATOM 1934 N N . VAL B 1 109 ? 6.98 -7.355 -4.793 1 98.25 109 VAL B N 1
ATOM 1935 C CA . VAL B 1 109 ? 5.609 -7.844 -4.91 1 98.25 109 VAL B CA 1
ATOM 1936 C C . VAL B 1 109 ? 4.645 -6.66 -4.98 1 98.25 109 VAL B C 1
ATOM 1938 O O . VAL B 1 109 ? 4.996 -5.543 -4.602 1 98.25 109 VAL B O 1
ATOM 1941 N N . VAL B 1 110 ? 3.521 -6.852 -5.543 1 97.25 110 VAL B N 1
ATOM 1942 C CA . VAL B 1 110 ? 2.371 -5.973 -5.359 1 97.25 110 VAL B CA 1
ATOM 1943 C C . VAL B 1 110 ? 1.403 -6.59 -4.352 1 97.25 110 VAL B C 1
ATOM 1945 O O . VAL B 1 110 ? 1.104 -7.781 -4.422 1 97.25 110 VAL B O 1
ATOM 1948 N N . VAL B 1 111 ? 0.961 -5.746 -3.404 1 97.44 111 VAL B N 1
ATOM 1949 C CA . VAL B 1 111 ? 0.156 -6.254 -2.297 1 97.44 111 VAL B CA 1
ATOM 1950 C C . VAL B 1 111 ? -1.074 -5.367 -2.105 1 97.44 111 VAL B C 1
ATOM 1952 O O . VAL B 1 111 ? -0.992 -4.145 -2.229 1 97.44 111 VAL B O 1
ATOM 1955 N N . SER B 1 112 ? -2.184 -5.98 -1.922 1 96.81 112 SER B N 1
ATOM 1956 C CA . SER B 1 112 ? -3.395 -5.348 -1.407 1 96.81 112 SER B CA 1
ATOM 1957 C C . SER B 1 112 ? -3.807 -5.953 -0.069 1 96.81 112 SER B C 1
ATOM 1959 O O . SER B 1 112 ? -3.965 -7.168 0.047 1 96.81 112 SER B O 1
ATOM 1961 N N . GLU B 1 113 ? -3.893 -5.109 0.956 1 94.69 113 GLU B N 1
ATOM 1962 C CA . GLU B 1 113 ? -4.305 -5.594 2.27 1 94.69 113 GLU B CA 1
ATOM 1963 C C . GLU B 1 113 ? -5.363 -4.684 2.885 1 94.69 113 GLU B C 1
ATOM 1965 O O . GLU B 1 113 ? -5.273 -3.459 2.781 1 94.69 113 GLU B O 1
ATOM 1970 N N . ARG B 1 114 ? -6.387 -5.297 3.398 1 92.69 114 ARG B N 1
ATOM 1971 C CA . ARG B 1 114 ? -7.426 -4.535 4.086 1 92.69 114 ARG B CA 1
ATOM 1972 C C . ARG B 1 114 ? -8 -5.328 5.258 1 92.69 114 ARG B C 1
ATOM 1974 O O . ARG B 1 114 ? -7.867 -6.551 5.309 1 92.69 114 ARG B O 1
ATOM 1981 N N . ALA B 1 115 ? -8.523 -4.594 6.148 1 92.31 115 ALA B N 1
ATOM 1982 C CA . ALA B 1 115 ? -9.148 -5.219 7.312 1 92.31 115 ALA B CA 1
ATOM 1983 C C . ALA B 1 115 ? -10.352 -6.066 6.898 1 92.31 115 ALA B C 1
ATOM 1985 O O . ALA B 1 115 ? -10.977 -5.801 5.871 1 92.31 115 ALA B O 1
ATOM 1986 N N . LEU B 1 116 ? -10.727 -7.035 7.758 1 94.75 116 LEU B N 1
ATOM 1987 C CA . LEU B 1 116 ? -11.828 -7.949 7.461 1 94.75 116 LEU B CA 1
ATOM 1988 C C . LEU B 1 116 ? -13.172 -7.285 7.734 1 94.75 116 LEU B C 1
ATOM 1990 O O . LEU B 1 116 ? -14.188 -7.684 7.164 1 94.75 116 LEU B O 1
ATOM 1994 N N . ARG B 1 117 ? -13.102 -6.34 8.57 1 88.56 117 ARG B N 1
ATOM 1995 C CA . ARG B 1 117 ? -14.352 -5.688 8.945 1 88.56 117 ARG B CA 1
ATOM 1996 C C . ARG B 1 117 ? -15.062 -5.125 7.723 1 88.56 117 ARG B C 1
ATOM 1998 O O . ARG B 1 117 ? -14.453 -4.445 6.898 1 88.56 117 ARG B O 1
ATOM 2005 N N . ASP B 1 118 ? -16.359 -5.465 7.457 1 87.12 118 ASP B N 1
ATOM 2006 C CA . ASP B 1 118 ? -17.266 -4.953 6.422 1 87.12 118 ASP B CA 1
ATOM 2007 C C . ASP B 1 118 ? -16.797 -5.387 5.031 1 87.12 118 ASP B C 1
ATOM 2009 O O . ASP B 1 118 ? -17.203 -4.793 4.027 1 87.12 118 ASP B O 1
ATOM 2013 N N . LEU B 1 119 ? -15.938 -6.328 5.02 1 92.31 119 LEU B N 1
ATOM 2014 C CA . LEU B 1 119 ? -15.484 -6.883 3.75 1 92.31 119 LEU B CA 1
ATOM 2015 C C . LEU B 1 119 ? -16.641 -7.488 2.975 1 92.31 119 LEU B C 1
ATOM 2017 O O . LEU B 1 119 ? -17.484 -8.18 3.551 1 92.31 119 LEU B O 1
ATOM 2021 N N . ASP B 1 120 ? -16.688 -7.16 1.682 1 92.38 120 ASP B N 1
ATOM 2022 C CA . ASP B 1 120 ? -17.75 -7.754 0.868 1 92.38 120 ASP B CA 1
ATOM 2023 C C . ASP B 1 120 ? -17.172 -8.438 -0.37 1 92.38 120 ASP B C 1
ATOM 2025 O O . ASP B 1 120 ? -15.961 -8.391 -0.601 1 92.38 120 ASP B O 1
ATOM 2029 N N . ALA B 1 121 ? -18.062 -9.062 -1.115 1 95.44 121 ALA B N 1
ATOM 2030 C CA . ALA B 1 121 ? -17.641 -9.891 -2.244 1 95.44 121 ALA B CA 1
ATOM 2031 C C . ALA B 1 121 ? -17 -9.047 -3.338 1 95.44 121 ALA B C 1
ATOM 2033 O O . ALA B 1 121 ? -16.016 -9.461 -3.949 1 95.44 121 ALA B O 1
ATOM 2034 N N . SER B 1 122 ? -17.562 -7.879 -3.594 1 92.69 122 SER B N 1
ATOM 2035 C CA . SER B 1 122 ? -17.047 -7.031 -4.664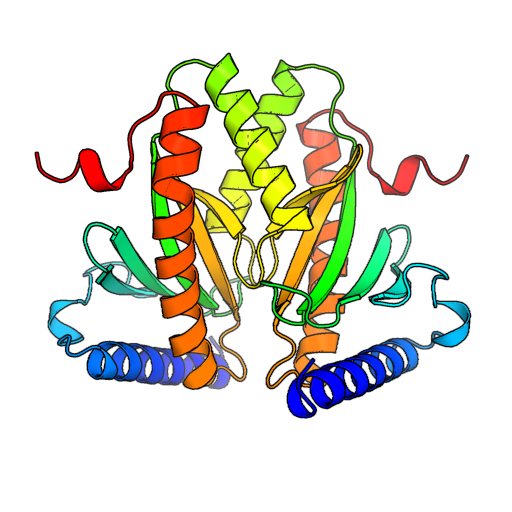 1 92.69 122 SER B CA 1
ATOM 2036 C C . SER B 1 122 ? -15.625 -6.559 -4.359 1 92.69 122 SER B C 1
ATOM 2038 O O . SER B 1 122 ? -14.805 -6.41 -5.27 1 92.69 122 SER B O 1
ATOM 2040 N N . GLU B 1 123 ? -15.32 -6.32 -3.115 1 91.69 123 GLU B N 1
ATOM 2041 C CA . GLU B 1 123 ? -13.992 -5.887 -2.703 1 91.69 123 GLU B CA 1
ATOM 2042 C C . GLU B 1 123 ? -12.969 -7.004 -2.881 1 91.69 123 GLU B C 1
ATOM 2044 O O . GLU B 1 123 ? -11.836 -6.754 -3.303 1 91.69 123 GLU B O 1
ATOM 2049 N N . VAL B 1 124 ? -13.375 -8.227 -2.564 1 96.25 124 VAL B N 1
ATOM 2050 C CA . VAL B 1 124 ? -12.5 -9.375 -2.756 1 96.25 124 VAL B CA 1
ATOM 2051 C C . VAL B 1 124 ? -12.18 -9.539 -4.242 1 96.25 124 VAL B C 1
ATOM 2053 O O . VAL B 1 124 ? -11.016 -9.648 -4.625 1 96.25 124 VAL B O 1
ATOM 2056 N N . ASP B 1 125 ? -13.227 -9.477 -5.055 1 95 125 ASP B N 1
ATOM 2057 C CA . ASP B 1 125 ? -13.047 -9.633 -6.496 1 95 125 ASP B CA 1
ATOM 2058 C C . ASP B 1 125 ? -12.125 -8.547 -7.051 1 95 125 ASP B C 1
ATOM 2060 O O . ASP B 1 125 ? -11.211 -8.844 -7.824 1 95 125 ASP B O 1
ATOM 2064 N N . ALA B 1 126 ? -12.367 -7.332 -6.652 1 92 126 ALA B N 1
ATOM 2065 C CA . ALA B 1 126 ? -11.609 -6.191 -7.152 1 92 126 ALA B CA 1
ATOM 2066 C C . ALA B 1 126 ? -10.141 -6.289 -6.746 1 92 126 ALA B C 1
ATOM 2068 O O . ALA B 1 126 ? -9.25 -5.969 -7.535 1 92 126 ALA B O 1
ATOM 2069 N N . ALA B 1 127 ? -9.914 -6.707 -5.523 1 94.75 127 ALA B N 1
ATOM 2070 C CA . ALA B 1 127 ? -8.539 -6.809 -5.035 1 94.75 127 ALA B CA 1
ATOM 2071 C C . ALA B 1 127 ? -7.762 -7.867 -5.809 1 94.75 127 ALA B C 1
ATOM 2073 O O . ALA B 1 127 ? -6.625 -7.633 -6.223 1 94.75 127 ALA B O 1
ATOM 2074 N N . ILE B 1 128 ? -8.391 -9.047 -6.008 1 95.56 128 ILE B N 1
ATOM 2075 C CA . ILE B 1 128 ? -7.734 -10.117 -6.758 1 95.56 128 ILE B CA 1
ATOM 2076 C C . ILE B 1 128 ? -7.438 -9.641 -8.18 1 95.56 128 ILE B C 1
ATOM 2078 O O . ILE B 1 128 ? -6.316 -9.797 -8.664 1 95.56 128 ILE B O 1
ATOM 2082 N N . ARG B 1 129 ? -8.391 -8.984 -8.781 1 91.56 129 ARG B N 1
ATOM 2083 C CA . ARG B 1 129 ? -8.234 -8.508 -10.148 1 91.56 129 ARG B CA 1
ATOM 2084 C C . ARG B 1 129 ? -7.164 -7.422 -10.234 1 91.56 129 ARG B C 1
ATOM 2086 O O . ARG B 1 129 ? -6.336 -7.43 -11.148 1 91.56 129 ARG B O 1
ATOM 2093 N N . SER B 1 130 ? -7.242 -6.48 -9.344 1 91.69 130 SER B N 1
ATOM 2094 C CA . SER B 1 130 ? -6.32 -5.348 -9.352 1 91.69 130 SER B CA 1
ATOM 2095 C C . SER B 1 130 ? -4.875 -5.812 -9.18 1 91.69 130 SER B C 1
ATOM 2097 O O . SER B 1 130 ? -3.994 -5.398 -9.938 1 91.69 130 SER B O 1
ATOM 2099 N N . VAL B 1 131 ? -4.637 -6.711 -8.242 1 95.44 131 VAL B N 1
ATOM 2100 C CA . VAL B 1 131 ? -3.285 -7.195 -7.977 1 95.44 131 VAL B CA 1
ATOM 2101 C C . VAL B 1 131 ? -2.773 -7.984 -9.18 1 95.44 131 VAL B C 1
ATOM 2103 O O . VAL B 1 131 ? -1.63 -7.805 -9.609 1 95.44 131 VAL B O 1
ATOM 2106 N N . GLY B 1 132 ? -3.613 -8.836 -9.727 1 93.06 132 GLY B N 1
ATOM 2107 C CA . GLY B 1 132 ? -3.221 -9.562 -10.922 1 93.06 132 GLY B CA 1
ATOM 2108 C C . GLY B 1 132 ? -2.865 -8.664 -12.086 1 93.06 132 GLY B C 1
ATOM 2109 O O . GLY B 1 132 ? -1.848 -8.867 -12.75 1 93.06 132 GLY B O 1
ATOM 2110 N N . ARG B 1 133 ? -3.676 -7.648 -12.289 1 89.69 133 ARG B N 1
ATOM 2111 C CA . ARG B 1 133 ? -3.461 -6.707 -13.383 1 89.69 133 ARG B CA 1
ATOM 2112 C C . ARG B 1 133 ? -2.18 -5.906 -13.172 1 89.69 133 ARG B C 1
ATOM 2114 O O . ARG B 1 133 ? -1.386 -5.742 -14.102 1 89.69 133 ARG B O 1
ATOM 2121 N N . LEU B 1 134 ? -2.012 -5.406 -12.016 1 91.5 134 LEU B N 1
ATOM 2122 C CA . LEU B 1 134 ? -0.826 -4.613 -11.719 1 91.5 134 LEU B CA 1
ATOM 2123 C C . LEU B 1 134 ? 0.442 -5.445 -11.875 1 91.5 134 LEU B C 1
ATOM 2125 O O . LEU B 1 134 ? 1.434 -4.977 -12.438 1 91.5 134 LEU B O 1
ATOM 2129 N N . ALA B 1 135 ? 0.381 -6.668 -11.359 1 93.06 135 ALA B N 1
ATOM 2130 C CA . ALA B 1 135 ? 1.537 -7.551 -11.492 1 93.06 135 ALA B CA 1
ATOM 2131 C C . ALA B 1 135 ? 1.889 -7.781 -12.961 1 93.06 135 ALA B C 1
ATOM 2133 O O . ALA B 1 135 ? 3.061 -7.719 -13.344 1 93.06 135 ALA B O 1
ATOM 2134 N N . ASP B 1 136 ? 0.903 -7.984 -13.727 1 88.06 136 ASP B N 1
ATOM 2135 C CA . ASP B 1 136 ? 1.098 -8.211 -15.156 1 88.06 136 ASP B CA 1
ATOM 2136 C C . ASP B 1 136 ? 1.597 -6.949 -15.852 1 88.06 136 ASP B C 1
ATOM 2138 O O . ASP B 1 136 ? 2.438 -7.02 -16.75 1 88.06 136 ASP B O 1
ATOM 2142 N N . SER B 1 137 ? 1.094 -5.789 -15.492 1 88.12 137 SER B N 1
ATOM 2143 C CA . SER B 1 137 ? 1.407 -4.527 -16.156 1 88.12 137 SER B CA 1
ATOM 2144 C C . SER B 1 137 ? 2.822 -4.066 -15.82 1 88.12 137 SER B C 1
ATOM 2146 O O . SER B 1 137 ? 3.477 -3.416 -16.641 1 88.12 137 SER B O 1
ATOM 2148 N N . TRP B 1 138 ? 3.289 -4.43 -14.641 1 93.12 138 TRP B N 1
ATOM 2149 C CA . TRP B 1 138 ? 4.535 -3.814 -14.188 1 93.12 138 TRP B CA 1
ATOM 2150 C C . TRP B 1 138 ? 5.699 -4.789 -14.32 1 93.12 138 TRP B C 1
ATOM 2152 O O . TRP B 1 138 ? 6.863 -4.383 -14.266 1 93.12 138 TRP B O 1
ATOM 2162 N N . ASP B 1 139 ? 5.422 -6.102 -14.453 1 94.19 139 ASP B N 1
ATOM 2163 C CA . ASP B 1 139 ? 6.508 -7.074 -14.445 1 94.19 139 ASP B CA 1
ATOM 2164 C C . ASP B 1 139 ? 7.469 -6.84 -15.602 1 94.19 139 ASP B C 1
ATOM 2166 O O . ASP B 1 139 ? 8.68 -6.766 -15.406 1 94.19 139 ASP B O 1
ATOM 2170 N N . ASP B 1 140 ? 6.957 -6.516 -16.781 1 92.69 140 ASP B N 1
ATOM 2171 C CA . ASP B 1 140 ? 7.828 -6.266 -17.922 1 92.69 140 ASP B CA 1
ATOM 2172 C C . ASP B 1 140 ? 8.555 -4.934 -17.781 1 92.69 140 ASP B C 1
ATOM 2174 O O . ASP B 1 140 ? 9.758 -4.844 -18.047 1 92.69 140 ASP B O 1
ATOM 2178 N N . ALA B 1 141 ? 7.781 -3.926 -17.453 1 94.94 141 ALA B N 1
ATOM 2179 C CA . ALA B 1 141 ? 8.344 -2.582 -17.344 1 94.94 141 ALA B CA 1
ATOM 2180 C C . ALA B 1 141 ? 9.492 -2.553 -16.328 1 94.94 141 ALA B C 1
ATOM 2182 O O . ALA B 1 141 ? 10.555 -1.999 -16.609 1 94.94 141 ALA B O 1
ATOM 2183 N N . LEU B 1 142 ? 9.32 -3.17 -15.188 1 96.75 142 LEU B N 1
ATOM 2184 C CA . LEU B 1 142 ? 10.336 -3.164 -14.141 1 96.75 142 LEU B CA 1
ATOM 2185 C C . LEU B 1 142 ? 11.516 -4.055 -14.523 1 96.75 142 LEU B C 1
ATOM 2187 O O . LEU B 1 142 ? 12.672 -3.697 -14.281 1 96.75 142 LEU B O 1
ATOM 2191 N N . ALA B 1 143 ? 11.188 -5.211 -15.086 1 95.88 143 ALA B N 1
ATOM 2192 C CA . ALA B 1 143 ? 12.25 -6.121 -15.492 1 95.88 143 ALA B CA 1
ATOM 2193 C C . ALA B 1 143 ? 13.188 -5.457 -16.5 1 95.88 143 ALA B C 1
ATOM 2195 O O . ALA B 1 143 ? 14.406 -5.57 -16.391 1 95.88 143 ALA B O 1
ATOM 2196 N N . THR B 1 144 ? 12.586 -4.789 -17.438 1 95.56 144 THR B N 1
ATOM 2197 C CA . THR B 1 144 ? 13.359 -4.121 -18.484 1 95.56 144 THR B CA 1
ATOM 2198 C C . THR B 1 144 ? 14.148 -2.945 -17.906 1 95.56 144 THR B C 1
ATOM 2200 O O . THR B 1 144 ? 15.352 -2.826 -18.141 1 95.56 144 THR B O 1
ATOM 2203 N N . ARG B 1 145 ? 13.578 -2.121 -17.125 1 96.19 145 ARG B N 1
ATOM 2204 C CA . ARG B 1 145 ? 14.18 -0.888 -16.625 1 96.19 145 ARG B CA 1
ATOM 2205 C C . ARG B 1 145 ? 15.32 -1.187 -15.656 1 96.19 145 ARG B C 1
ATOM 2207 O O . ARG B 1 145 ? 16.312 -0.449 -15.609 1 96.19 145 ARG B O 1
ATOM 2214 N N . PHE B 1 146 ? 15.18 -2.277 -14.961 1 96.5 146 PHE B N 1
ATOM 2215 C CA . PHE B 1 146 ? 16.156 -2.5 -13.898 1 96.5 146 PHE B CA 1
ATOM 2216 C C . PHE B 1 146 ? 16.969 -3.758 -14.172 1 96.5 146 PHE B C 1
ATOM 2218 O O . PHE B 1 146 ? 17.672 -4.25 -13.281 1 96.5 146 PHE B O 1
ATOM 2225 N N . SER B 1 147 ? 16.891 -4.289 -15.344 1 92.38 147 SER B N 1
ATOM 2226 C CA . SER B 1 147 ? 17.703 -5.414 -15.82 1 92.38 147 SER B CA 1
ATOM 2227 C C . SER B 1 147 ? 17.656 -6.582 -14.844 1 92.38 147 SER B C 1
ATOM 2229 O O . SER B 1 147 ? 18.688 -7.098 -14.43 1 92.38 147 SER B O 1
ATOM 2231 N N . THR B 1 148 ? 16.422 -6.922 -14.492 1 93.94 148 THR B N 1
ATOM 2232 C CA . THR B 1 148 ? 16.172 -8.086 -13.656 1 93.94 148 THR B CA 1
ATOM 2233 C C . THR B 1 148 ? 15.148 -9.008 -14.312 1 93.94 148 THR B C 1
ATOM 2235 O O . THR B 1 148 ? 14.766 -8.805 -15.461 1 93.94 148 THR B O 1
ATOM 2238 N N . GLN B 1 149 ? 14.82 -10.148 -13.609 1 93.75 149 GLN B N 1
ATOM 2239 C CA . GLN B 1 149 ? 13.914 -11.148 -14.164 1 93.75 149 GLN B CA 1
ATOM 2240 C C . GLN B 1 149 ? 12.516 -11 -13.586 1 93.75 149 GLN B C 1
ATOM 2242 O O . GLN B 1 149 ? 12.352 -10.633 -12.422 1 93.75 149 GLN B O 1
ATOM 2247 N N . ARG B 1 150 ? 11.602 -11.242 -14.5 1 94.38 150 ARG B N 1
ATOM 2248 C CA . ARG B 1 150 ? 10.25 -11.414 -13.961 1 94.38 150 ARG B CA 1
ATOM 2249 C C . ARG B 1 150 ? 10.203 -12.562 -12.969 1 94.38 150 ARG B C 1
ATOM 2251 O O . ARG B 1 150 ? 10.852 -13.594 -13.172 1 94.38 150 ARG B O 1
ATOM 2258 N N . SER B 1 151 ? 9.414 -12.312 -11.992 1 93.62 151 SER B N 1
ATOM 2259 C CA . SER B 1 151 ? 9.297 -13.383 -11.008 1 93.62 151 SER B CA 1
ATOM 2260 C C . SER B 1 151 ? 8.672 -14.633 -11.617 1 93.62 151 SER B C 1
ATOM 2262 O O . SER B 1 151 ? 8.938 -15.75 -11.172 1 93.62 151 SER B O 1
ATOM 2264 N N . SER B 1 152 ? 7.82 -14.406 -12.586 1 89.25 152 SER B N 1
ATOM 2265 C CA . SER B 1 152 ? 7.133 -15.523 -13.234 1 89.25 152 SER B CA 1
ATOM 2266 C C . SER B 1 152 ? 8.094 -16.344 -14.094 1 89.25 152 SER B C 1
ATOM 2268 O O . SER B 1 152 ? 7.77 -17.453 -14.5 1 89.25 152 SER B O 1
ATOM 2270 N N . ASP B 1 153 ? 9.281 -15.805 -14.445 1 84.12 153 ASP B N 1
ATOM 2271 C CA . ASP B 1 153 ? 10.25 -16.484 -15.297 1 84.12 153 ASP B CA 1
ATOM 2272 C C . ASP B 1 153 ? 10.93 -17.625 -14.547 1 84.12 153 ASP B C 1
ATOM 2274 O O . ASP B 1 153 ? 11.352 -18.625 -15.148 1 84.12 153 ASP B O 1
ATOM 2278 N N . GLN B 1 154 ? 11.391 -17.578 -13.242 1 62.5 154 GLN B N 1
ATOM 2279 C CA . GLN B 1 154 ? 12.172 -18.578 -12.531 1 62.5 154 GLN B CA 1
ATOM 2280 C C . GLN B 1 154 ? 11.289 -19.719 -12.047 1 62.5 154 GLN B C 1
ATOM 2282 O O . GLN B 1 154 ? 11.789 -20.781 -11.672 1 62.5 154 GLN B O 1
ATOM 2287 N N . ARG B 1 155 ? 10.109 -19.766 -11.695 1 55.56 155 ARG B N 1
ATOM 2288 C CA . ARG B 1 155 ? 9.477 -20.953 -11.109 1 55.56 155 ARG B CA 1
ATOM 2289 C C . ARG B 1 155 ? 9.523 -22.141 -12.07 1 55.56 155 ARG B C 1
ATOM 2291 O O . ARG B 1 155 ? 9.109 -23.234 -11.719 1 55.56 155 ARG B O 1
ATOM 2298 N N . SER B 1 156 ? 9.633 -22.016 -13.359 1 42.66 156 SER B N 1
ATOM 2299 C CA . SER B 1 156 ? 9.617 -23.25 -14.148 1 42.66 156 SER B CA 1
ATOM 2300 C C . SER B 1 156 ? 10.781 -24.141 -13.781 1 42.66 156 SER B C 1
ATOM 2302 O O . SER B 1 156 ? 10.852 -25.297 -14.219 1 42.66 156 SER B O 1
ATOM 2304 N N . GLU B 1 157 ? 11.812 -23.766 -13.102 1 35.38 157 GLU B N 1
ATOM 2305 C CA . GLU B 1 157 ? 12.719 -24.875 -12.875 1 35.38 157 GLU B CA 1
ATOM 2306 C C . GLU B 1 157 ? 12.336 -25.656 -11.625 1 35.38 157 GLU B C 1
ATOM 2308 O O . GLU B 1 157 ? 11.852 -25.078 -10.648 1 35.38 157 GLU B O 1
#

Nearest PDB structures (foldseek):
  2plg-assembly1_A  TM=7.652E-01  e=3.216E-09  Synechococcus elongatus
  2plg-assembly1_B  TM=7.849E-01  e=2.872E-08  Synechococcus elongatus
  3kxy-assembly1_G  TM=6.852E-01  e=2.291E-06  Pseudomonas aeruginosa
  4g6t-assembly1_A  TM=6.873E-01  e=7.980E-05  Pseudomonas syringae pv. tomato str. DC3000
  3epu-assembly1_B  TM=6.951E-01  e=5.302E-04  Salmonella enterica subsp. enterica serovar Typhimurium

Foldseek 3Di:
DDPVLVVLLVVVVVLLQVLCVVVVHHQVVQWDDDDPQKTWGWDDDPLKIKIWIWGGDDVPRATKIKIKIFAFFQDPDPVLNVVLVVVQVVCQVPPDDQWGWDDDDRTTMIMHMDGSPPDDNVNSNCRNVSRNVVSVVCNVVSCVVSVTHTPSPPPVD/DDPVLVVLLVVVVVLLQVLCVVVVDHQVVQWDDDDPQKTWGWDDDPLKIKIWIWGGDDVPGATKIKIKIFAFFQDPDPVLNVVLVVVQVVCQVPPDDQWGWDDDDRTTMIMHMDGSPPDDNVNSNCRNVSRNVVSVVCNVVSCVVSVTHTPSVPPVD